Protein AF-A0A1F9YDB5-F1 (afdb_monomer)

Mean predicted aligned error: 18.88 Å

Solvent-accessible surface area (backbone atoms only — not comparable to full-atom values): 20257 Å² total; per-residue (Å²): 123,34,29,32,36,30,43,57,45,79,77,42,76,90,39,44,71,59,51,26,53,49,48,10,62,74,69,74,46,54,57,68,58,26,49,56,45,69,75,51,57,68,34,80,71,46,71,74,28,48,65,70,58,47,51,53,53,46,52,57,41,43,76,58,36,36,43,68,49,80,42,77,56,74,85,74,84,76,81,79,86,82,87,83,85,90,84,87,90,83,81,89,86,85,88,82,87,88,80,92,82,85,87,86,87,82,84,88,84,85,81,89,81,88,79,90,79,83,89,82,85,80,84,89,80,88,76,86,92,83,70,76,73,67,57,54,57,55,50,53,53,52,54,51,52,61,61,73,64,65,74,73,82,72,70,76,83,68,67,59,70,59,59,53,49,58,62,56,44,76,76,53,96,47,61,66,62,48,48,53,53,44,51,51,53,31,71,78,38,78,83,45,61,69,50,30,42,52,46,15,52,49,29,28,55,49,20,76,74,41,83,55,60,72,60,21,38,50,26,12,52,52,9,31,74,48,23,75,52,42,58,71,18,52,56,50,32,32,52,47,26,48,79,64,73,37,52,76,57,24,53,54,48,53,51,53,44,46,72,59,64,31,79,48,49,68,38,42,33,63,73,49,64,81,49,83,49,61,43,84,70,35,43,65,57,94,73,26,40,37,40,3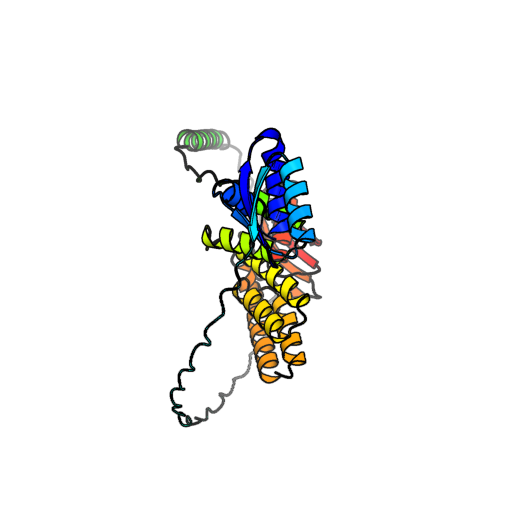4,33,51,48,90,55,84,49,69,67,58,49,53,49,52,52,50,53,5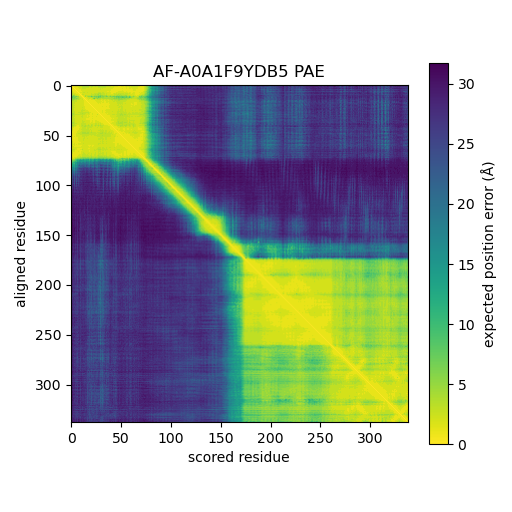0,53,51,56,47,40,70,49,42,84,61,83,28,40,37,42,40,34,42,37,85,89,48,76,49,81,46,77,86

Sequence (338 aa):
MKYSVYLRRLQEDKNHRIIVKRLASDLGIDFSQAEISVHRLPLLLLHGATEEESDRLVFDYERLGCDVEKRADKESVTEKPKAEPPLPTAASPAPVKTESATPPTLPPRPSRSSSRIPPARFPLHRRPLAGLVTLAAIGIALTLFLFANKKSLSVPRMDRSIVDKVLQADRETIPDRKIALLKKALSEQPQMKALKRRLSTVYSGKAASTSEQERRIRFYQLAISFNPHNRMAWDGLEVSLEEADRMPEADSVRQAKQETLGDDKRNLGKLFSELPGLEGMPSIANDTLRLSYRSESKDSLVQAYEALLLAEEIRDYRDFQTIEIKMTTPNGVIFRRF

Secondary structure (DSSP, 8-state):
-EEEEEEEEES-GGGHHHHHHHHHHHHT--HHHHHHHHTS-SEEEEEEE-HHHHHHHHHHHHHTTEEEEEEEE-----PPPPP-PPPPP----PPPPP---PPPPPPPPPPPPP---PPPPPP--------SSHHHHHHHHHHHHHHHT----------HHHHHHHHHGGGS--HHHHHHHHHHHHHH-TT-HHHHHHHHHHHHHHHHT--SHHHHHHHHHHHHHH-TT-HHHHHHHHHHHHTTT-HHHHHHHHHHHHHHH--SHHHHHHHHTTSTTEEEEEEEETTEEEEEEE-----HHHHHHHHHHHHHHHHHHS--SEEEEEEEETTEEEEEE-

Radius of gyration: 32.99 Å; Cα contacts (8 Å, |Δi|>4): 357; chains: 1; bounding box: 67×75×96 Å

Structure (mmCIF, N/CA/C/O backbone):
data_AF-A0A1F9YDB5-F1
#
_entry.id   AF-A0A1F9YDB5-F1
#
loop_
_atom_site.group_PDB
_atom_site.id
_atom_site.type_symbol
_atom_site.label_atom_id
_atom_site.label_alt_id
_atom_site.label_comp_id
_atom_site.label_asym_id
_atom_site.label_entity_id
_atom_site.label_seq_id
_atom_site.pdbx_PDB_ins_code
_atom_site.Cartn_x
_atom_site.Cartn_y
_atom_site.Cartn_z
_atom_site.occupancy
_atom_site.B_iso_or_equiv
_atom_site.auth_seq_id
_atom_site.auth_comp_id
_atom_site.auth_asym_id
_atom_site.auth_atom_id
_atom_site.pdbx_PDB_model_num
ATOM 1 N N . MET A 1 1 ? 12.210 23.032 -43.682 1.00 88.62 1 MET A N 1
ATOM 2 C CA . MET A 1 1 ? 12.720 23.859 -42.566 1.00 88.62 1 MET A CA 1
ATOM 3 C C . MET A 1 1 ? 12.000 23.449 -41.296 1.00 88.62 1 MET A C 1
ATOM 5 O O . MET A 1 1 ? 10.863 22.998 -41.389 1.00 88.62 1 MET A O 1
ATOM 9 N N . LYS A 1 2 ? 12.667 23.534 -40.146 1.00 96.56 2 LYS A N 1
ATOM 10 C CA . LYS A 1 2 ? 12.066 23.249 -38.842 1.00 96.56 2 LYS A CA 1
ATOM 11 C C . LYS A 1 2 ? 11.783 24.551 -38.102 1.00 96.56 2 LYS A C 1
ATOM 13 O O . LYS A 1 2 ? 12.478 25.542 -38.330 1.00 96.56 2 LYS A O 1
ATOM 18 N N . TYR A 1 3 ? 10.751 24.549 -37.268 1.00 97.62 3 TYR A N 1
ATOM 19 C CA . TYR A 1 3 ? 10.322 25.734 -36.536 1.00 97.62 3 TYR A CA 1
ATOM 20 C C . TYR A 1 3 ? 10.219 25.465 -35.038 1.00 97.62 3 TYR A C 1
ATOM 22 O O . TYR A 1 3 ? 9.801 24.388 -34.604 1.00 97.62 3 TYR A O 1
ATOM 30 N N . SER A 1 4 ? 10.533 26.503 -34.270 1.00 97.12 4 SER A N 1
ATOM 31 C CA . SER A 1 4 ? 10.282 26.601 -32.839 1.00 97.12 4 SER A CA 1
ATOM 32 C C . SER A 1 4 ? 9.189 27.629 -32.572 1.00 97.12 4 SER A C 1
ATOM 34 O O . SER A 1 4 ? 9.209 28.721 -33.144 1.00 97.12 4 SER A O 1
ATOM 36 N N . VAL A 1 5 ? 8.245 27.298 -31.694 1.00 97.69 5 VAL A N 1
ATOM 37 C CA . VAL A 1 5 ? 7.121 28.171 -31.330 1.00 97.69 5 VAL A CA 1
ATOM 38 C C . VAL A 1 5 ? 7.233 28.564 -29.861 1.00 97.69 5 VAL A C 1
ATOM 40 O O . VAL A 1 5 ? 7.310 27.700 -28.985 1.00 97.69 5 VAL A O 1
ATOM 43 N N . TYR A 1 6 ? 7.235 29.868 -29.590 1.00 97.62 6 TYR A N 1
ATOM 44 C CA . TYR A 1 6 ? 7.386 30.442 -28.256 1.00 97.62 6 TYR A CA 1
ATOM 45 C C . TYR A 1 6 ? 6.141 31.227 -27.850 1.00 97.62 6 TYR A C 1
ATOM 47 O O . TYR A 1 6 ? 5.737 32.158 -28.538 1.00 97.62 6 TYR A O 1
ATOM 55 N N . LEU A 1 7 ? 5.575 30.923 -26.688 1.00 97.06 7 LEU A N 1
ATOM 56 C CA . LEU A 1 7 ? 4.553 31.748 -26.053 1.00 97.06 7 LEU A CA 1
ATOM 57 C C . LEU A 1 7 ? 5.229 32.948 -25.381 1.00 97.06 7 LEU A C 1
ATOM 59 O O . LEU A 1 7 ? 6.002 32.757 -24.443 1.00 97.06 7 LEU A O 1
ATOM 63 N N . ARG A 1 8 ? 4.963 34.175 -25.839 1.00 97.50 8 ARG A N 1
ATOM 64 C CA . ARG A 1 8 ? 5.600 35.397 -25.314 1.00 97.50 8 ARG A CA 1
ATOM 65 C C . ARG A 1 8 ? 4.780 36.100 -24.249 1.00 97.50 8 ARG A C 1
ATOM 67 O O . ARG A 1 8 ? 5.343 36.572 -23.263 1.00 97.50 8 ARG A O 1
ATOM 74 N N . ARG A 1 9 ? 3.470 36.216 -24.457 1.00 96.06 9 ARG A N 1
ATOM 75 C CA . ARG A 1 9 ? 2.588 36.972 -23.562 1.00 96.06 9 ARG A CA 1
ATOM 76 C C . ARG A 1 9 ? 1.159 36.437 -23.604 1.00 96.06 9 ARG A C 1
ATOM 78 O O . ARG A 1 9 ? 0.705 35.932 -24.621 1.00 96.06 9 ARG A O 1
ATOM 85 N N . LEU A 1 10 ? 0.439 36.594 -22.497 1.00 95.00 10 LEU A N 1
ATOM 86 C CA . LEU A 1 10 ? -1.014 36.440 -22.429 1.00 95.00 10 LEU A CA 1
ATOM 87 C C . LEU A 1 10 ? -1.665 37.821 -22.580 1.00 95.00 10 LEU A C 1
ATOM 89 O O . LEU A 1 10 ? -1.307 38.738 -21.838 1.00 95.00 10 LEU A O 1
ATOM 93 N N . GLN A 1 11 ? -2.584 37.993 -23.532 1.00 90.81 11 GLN A N 1
ATOM 94 C CA . GLN A 1 11 ? -3.303 39.261 -23.702 1.00 90.81 11 GLN A CA 1
ATOM 95 C C . GLN A 1 11 ? -4.551 39.341 -22.815 1.00 90.81 11 GLN A C 1
ATOM 97 O O . GLN A 1 11 ? -4.862 40.417 -22.309 1.00 90.81 11 GLN A O 1
ATOM 102 N N . GLU A 1 12 ? -5.237 38.215 -22.582 1.00 86.44 12 GLU A N 1
ATOM 103 C CA . GLU A 1 12 ? -6.483 38.174 -21.811 1.00 86.44 12 GLU A CA 1
ATOM 104 C C . GLU A 1 12 ? -6.410 37.254 -20.584 1.00 86.44 12 GLU A C 1
ATOM 106 O O . GLU A 1 12 ? -6.329 36.030 -20.701 1.00 86.44 12 GLU A O 1
ATOM 111 N N . ASP A 1 13 ? -6.585 37.827 -19.389 1.00 84.81 13 ASP A N 1
ATOM 112 C CA . ASP A 1 13 ? -6.677 37.053 -18.140 1.00 84.81 13 ASP A CA 1
ATOM 113 C C . ASP A 1 13 ? -7.926 36.160 -18.081 1.00 84.81 13 ASP A C 1
ATOM 115 O O . ASP A 1 13 ? -7.940 35.134 -17.399 1.00 84.81 13 ASP A O 1
ATOM 119 N N . LYS A 1 14 ? -8.982 36.504 -18.833 1.00 90.25 14 LYS A N 1
ATOM 120 C CA . LYS A 1 14 ? -10.247 35.749 -18.850 1.00 90.25 14 LYS A CA 1
ATOM 121 C C . LYS A 1 14 ? -10.060 34.302 -19.316 1.00 90.25 14 LYS A C 1
ATOM 123 O O . LYS A 1 14 ? -10.765 33.415 -18.836 1.00 90.25 14 LYS A O 1
ATOM 128 N N . ASN A 1 15 ? -9.073 34.055 -20.178 1.00 92.75 15 ASN A N 1
ATOM 129 C CA . ASN A 1 15 ? -8.785 32.729 -20.723 1.00 92.75 15 ASN A CA 1
ATOM 130 C C . ASN A 1 15 ? -7.650 32.010 -19.982 1.00 92.75 15 ASN A C 1
ATOM 132 O O . ASN A 1 15 ? -7.327 30.874 -20.332 1.00 92.75 15 ASN A O 1
ATOM 136 N N . HIS A 1 16 ? -7.085 32.605 -18.923 1.00 93.75 16 HIS A N 1
ATOM 137 C CA . HIS A 1 16 ? -5.910 32.086 -18.217 1.00 93.75 16 HIS A CA 1
ATOM 138 C C . HIS A 1 16 ? -6.051 30.604 -17.839 1.00 93.75 16 HIS A C 1
ATOM 140 O O . HIS A 1 1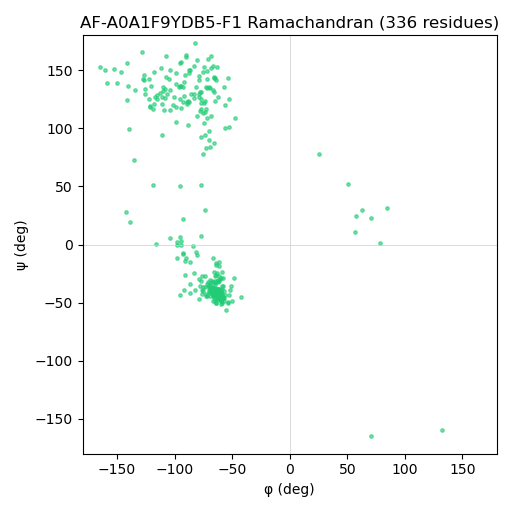6 ? -5.199 29.782 -18.164 1.00 93.75 16 HIS A O 1
ATOM 146 N N . ARG A 1 17 ? -7.182 30.215 -17.236 1.00 94.94 17 ARG A N 1
ATOM 147 C CA . ARG A 1 17 ? -7.412 28.823 -16.813 1.00 94.94 17 ARG A CA 1
ATOM 148 C C . ARG A 1 17 ? -7.491 27.841 -17.988 1.00 94.94 17 ARG A C 1
ATOM 150 O O . ARG A 1 17 ? -7.100 26.687 -17.833 1.00 94.94 17 ARG A O 1
ATOM 157 N N . ILE A 1 18 ? -8.017 28.272 -19.135 1.00 95.75 18 ILE A N 1
ATOM 158 C CA . ILE A 1 18 ? -8.107 27.449 -20.351 1.00 95.75 18 ILE A CA 1
ATOM 159 C C . ILE A 1 18 ? -6.707 27.270 -20.940 1.00 95.75 18 ILE A C 1
ATOM 161 O O . ILE A 1 18 ? -6.319 26.146 -21.255 1.00 95.75 18 ILE A O 1
ATOM 165 N N . ILE A 1 19 ? -5.930 28.353 -20.990 1.00 95.88 19 ILE A N 1
ATOM 166 C CA . ILE A 1 19 ? -4.556 28.356 -21.495 1.00 95.88 19 ILE A CA 1
ATOM 167 C C . ILE A 1 19 ? -3.668 27.454 -20.632 1.00 95.88 19 ILE A C 1
ATOM 169 O O . ILE A 1 19 ? -2.991 26.589 -21.175 1.00 95.88 19 ILE A O 1
ATOM 173 N N . VAL A 1 20 ? -3.743 27.552 -19.298 1.00 96.25 20 VAL A N 1
ATOM 174 C CA . VAL A 1 20 ? -2.985 26.677 -18.382 1.00 96.25 20 VAL A CA 1
ATOM 175 C C . VAL A 1 20 ? -3.359 25.202 -18.573 1.00 96.25 20 VAL A C 1
ATOM 177 O O . VAL A 1 20 ? -2.476 24.348 -18.611 1.00 96.25 20 VAL A O 1
ATOM 180 N N . LYS A 1 21 ? -4.652 24.876 -18.746 1.00 96.31 21 LYS A N 1
ATOM 181 C CA . LYS A 1 21 ? -5.075 23.489 -19.029 1.00 96.31 21 LYS A CA 1
ATOM 182 C C . LYS A 1 21 ? -4.503 22.972 -20.344 1.00 96.31 21 LYS A C 1
ATOM 184 O O . LYS A 1 21 ? -4.069 21.825 -20.399 1.00 96.31 21 LYS A O 1
ATOM 189 N N . ARG A 1 22 ? -4.529 23.793 -21.396 1.00 95.69 22 ARG A N 1
ATOM 190 C CA . ARG A 1 22 ? -4.009 23.404 -22.708 1.00 95.69 22 ARG A CA 1
ATOM 191 C C . ARG A 1 22 ? -2.496 23.211 -22.662 1.00 95.69 22 ARG A C 1
ATOM 193 O O . ARG A 1 22 ? -2.010 22.180 -23.097 1.00 95.69 22 ARG A O 1
ATOM 200 N N . LEU A 1 23 ? -1.788 24.131 -22.016 1.00 95.88 23 LEU A N 1
ATOM 201 C CA . LEU A 1 23 ? -0.342 24.082 -21.818 1.00 95.88 23 LEU A CA 1
ATOM 202 C C . LEU A 1 23 ? 0.104 22.843 -21.027 1.00 95.88 23 LEU A C 1
ATOM 204 O O . LEU A 1 23 ? 1.097 22.216 -21.379 1.00 95.88 23 LEU A O 1
ATOM 208 N N . ALA A 1 24 ? -0.659 22.454 -20.000 1.00 94.88 24 ALA A N 1
ATOM 209 C CA . ALA A 1 24 ? -0.443 21.206 -19.268 1.00 94.88 24 ALA A CA 1
ATOM 210 C C . ALA A 1 24 ? -0.556 19.974 -20.184 1.00 94.88 24 ALA A C 1
ATOM 212 O O . ALA A 1 24 ? 0.278 19.075 -20.121 1.00 94.88 24 ALA A O 1
ATOM 213 N N . SER A 1 25 ? -1.563 19.959 -21.064 1.00 94.50 25 SER A N 1
ATOM 214 C CA . SER A 1 25 ? -1.768 18.881 -22.036 1.00 94.50 25 SER A CA 1
ATOM 215 C C . SER A 1 25 ? -0.652 18.822 -23.080 1.00 94.50 25 SER A C 1
ATOM 217 O O . SER A 1 25 ? -0.111 17.747 -23.318 1.00 94.50 25 SER A O 1
ATOM 219 N N . ASP A 1 26 ? -0.300 19.960 -23.681 1.00 91.38 26 ASP A N 1
ATOM 220 C CA . ASP A 1 26 ? 0.635 20.022 -24.812 1.00 91.38 26 ASP A CA 1
ATOM 221 C C . ASP A 1 26 ? 2.083 19.727 -24.374 1.00 91.38 26 ASP A C 1
ATOM 223 O O . ASP A 1 26 ? 2.836 19.096 -25.112 1.00 91.38 26 ASP A O 1
ATOM 227 N N . LEU A 1 27 ? 2.460 20.101 -23.144 1.00 91.56 27 LEU A N 1
ATOM 228 C CA . LEU A 1 27 ? 3.787 19.823 -22.576 1.00 91.56 27 LEU A CA 1
ATOM 229 C C . LEU A 1 27 ? 3.854 18.518 -21.765 1.00 91.56 27 LEU A C 1
ATOM 231 O O . LEU A 1 27 ? 4.933 18.132 -21.315 1.00 91.56 27 LEU A O 1
ATOM 235 N N . GLY A 1 28 ? 2.718 17.854 -21.527 1.00 90.94 28 GLY A N 1
ATOM 236 C CA . GLY A 1 28 ? 2.649 16.665 -20.673 1.00 90.94 28 GLY A CA 1
ATOM 237 C C . GLY A 1 28 ? 3.030 16.927 -19.209 1.00 90.94 28 GLY A C 1
ATOM 238 O O . GLY A 1 28 ? 3.547 16.033 -18.538 1.00 90.94 28 GLY A O 1
ATOM 239 N N . ILE A 1 29 ? 2.800 18.146 -18.711 1.00 93.06 29 ILE A N 1
ATOM 240 C CA . ILE A 1 29 ? 3.100 18.561 -17.330 1.00 93.06 29 ILE A CA 1
ATOM 241 C C . ILE A 1 29 ? 1.817 18.716 -16.511 1.00 93.06 29 ILE A C 1
ATOM 243 O O . ILE A 1 29 ? 0.717 18.825 -17.049 1.00 93.06 29 ILE A O 1
ATOM 247 N N . ASP A 1 30 ? 1.934 18.732 -15.182 1.00 92.12 30 ASP A N 1
ATOM 248 C CA . ASP A 1 30 ? 0.763 18.946 -14.332 1.00 92.12 30 ASP A CA 1
ATOM 249 C C . ASP A 1 30 ? 0.246 20.400 -14.395 1.00 92.12 30 ASP A C 1
ATOM 251 O O . ASP A 1 30 ? 0.960 21.333 -14.765 1.00 92.12 30 ASP A O 1
ATOM 255 N N . PHE A 1 31 ? -1.022 20.597 -14.014 1.00 93.31 31 PHE A N 1
ATOM 256 C CA . PHE A 1 31 ? -1.681 21.907 -14.070 1.00 93.31 31 PHE A CA 1
ATOM 257 C C . PHE A 1 31 ? -0.949 22.987 -13.252 1.00 93.31 31 PHE A C 1
ATOM 259 O O . PHE A 1 31 ? -0.894 24.136 -13.676 1.00 93.31 31 PHE A O 1
ATOM 266 N N . SER A 1 32 ? -0.365 22.635 -12.102 1.00 90.31 32 SER A N 1
ATOM 267 C CA . SER A 1 32 ? 0.346 23.591 -11.243 1.00 90.31 32 SER A CA 1
ATOM 268 C C . SER A 1 32 ? 1.700 23.990 -11.831 1.00 90.31 32 SER A C 1
ATOM 270 O O . SER A 1 32 ? 2.097 25.148 -11.740 1.00 90.31 32 SER A O 1
ATOM 272 N N . GLN A 1 33 ? 2.409 23.060 -12.468 1.00 87.50 33 GLN A N 1
ATOM 273 C CA . GLN A 1 33 ? 3.631 23.356 -13.209 1.00 87.50 33 GLN A CA 1
ATOM 274 C C . GLN A 1 33 ? 3.340 24.205 -14.445 1.00 87.50 33 GLN A C 1
ATOM 276 O O . GLN A 1 33 ? 4.086 25.146 -14.720 1.00 87.50 33 GLN A O 1
ATOM 281 N N . ALA A 1 34 ? 2.245 23.928 -15.156 1.00 94.56 34 ALA A N 1
ATOM 282 C CA . ALA A 1 34 ? 1.785 24.768 -16.256 1.00 94.56 34 ALA A CA 1
ATOM 283 C C . ALA A 1 34 ? 1.469 26.197 -15.784 1.00 94.56 34 ALA A C 1
ATOM 285 O O . ALA A 1 34 ? 1.899 27.156 -16.419 1.00 94.56 34 ALA A O 1
ATOM 286 N N . GLU A 1 35 ? 0.813 26.352 -14.631 1.00 94.88 35 GLU A N 1
ATOM 287 C CA . GLU A 1 35 ? 0.515 27.654 -14.020 1.00 94.88 35 GLU A CA 1
ATOM 288 C C . GLU A 1 35 ? 1.801 28.435 -13.696 1.00 94.88 35 GLU A C 1
ATOM 290 O O . GLU A 1 35 ? 1.947 29.592 -14.086 1.00 94.88 35 GLU A O 1
ATOM 295 N N . ILE A 1 36 ? 2.802 27.779 -13.097 1.00 93.19 36 ILE A N 1
ATOM 296 C CA . ILE A 1 36 ? 4.121 28.386 -12.840 1.00 93.19 36 ILE A CA 1
ATOM 297 C C . ILE A 1 36 ? 4.831 28.766 -14.151 1.00 93.19 36 ILE A C 1
ATOM 299 O O . ILE A 1 36 ? 5.493 29.803 -14.217 1.00 93.19 36 ILE A O 1
ATOM 303 N N . SER A 1 37 ? 4.707 27.938 -15.189 1.00 92.75 37 SER A N 1
ATOM 304 C CA . SER A 1 37 ? 5.373 28.140 -16.484 1.00 92.75 37 SER A CA 1
ATOM 305 C C . SER A 1 37 ? 4.791 29.330 -17.245 1.00 92.75 37 SER A C 1
ATOM 307 O O . SER A 1 37 ? 5.530 30.086 -17.870 1.00 92.75 37 SER A O 1
ATOM 309 N N . VAL A 1 38 ? 3.483 29.559 -17.116 1.00 94.06 38 VAL A N 1
ATOM 310 C CA . VAL A 1 38 ? 2.792 30.730 -17.670 1.00 94.06 38 VAL A CA 1
ATOM 311 C C . VAL A 1 38 ? 3.274 32.045 -17.041 1.00 94.06 38 VAL A C 1
ATOM 313 O O . VAL A 1 38 ? 3.247 33.081 -17.698 1.00 94.06 38 VAL A O 1
ATOM 316 N N . HIS A 1 39 ? 3.790 32.023 -15.809 1.00 91.25 39 HIS A N 1
ATOM 317 C CA . HIS A 1 39 ? 4.430 33.191 -15.193 1.00 91.25 39 HIS A CA 1
ATOM 318 C C . HIS A 1 39 ? 5.895 33.397 -15.620 1.00 91.25 39 HIS A C 1
ATOM 320 O O . HIS A 1 39 ? 6.500 34.405 -15.255 1.00 91.25 39 HIS A O 1
ATOM 326 N N . ARG A 1 40 ? 6.482 32.464 -16.382 1.00 91.56 40 ARG A N 1
ATOM 327 C CA . ARG A 1 40 ? 7.894 32.466 -16.805 1.00 91.56 40 ARG A CA 1
ATOM 328 C C . ARG A 1 40 ? 8.031 32.526 -18.329 1.00 91.56 40 ARG A C 1
ATOM 330 O O . ARG A 1 40 ? 8.728 31.713 -18.928 1.00 91.56 40 ARG A O 1
ATOM 337 N N . LEU A 1 41 ? 7.350 33.483 -18.954 1.00 93.75 41 LEU A N 1
ATOM 338 C CA . LEU A 1 41 ? 7.442 33.714 -20.399 1.00 93.75 41 LEU A CA 1
ATOM 339 C C . LEU A 1 41 ? 8.772 34.414 -20.766 1.00 93.75 41 LEU A C 1
ATOM 341 O O . LEU A 1 41 ? 9.266 35.217 -19.970 1.00 93.75 41 LEU A O 1
ATOM 345 N N . PRO A 1 42 ? 9.350 34.157 -21.959 1.00 96.06 42 PRO A N 1
ATOM 346 C CA . PRO A 1 42 ? 8.811 33.325 -23.034 1.00 96.06 42 PRO A CA 1
ATOM 347 C C . PRO A 1 42 ? 8.988 31.819 -22.792 1.00 96.06 42 PRO A C 1
ATOM 349 O O . PRO A 1 42 ? 10.036 31.374 -22.327 1.00 96.06 42 PRO A O 1
ATOM 352 N N . LEU A 1 43 ? 7.978 31.030 -23.161 1.00 95.88 43 LEU A N 1
ATOM 353 C CA . LEU A 1 43 ? 7.974 29.575 -22.999 1.00 95.88 43 LEU A CA 1
ATOM 354 C C . LEU A 1 43 ? 8.013 28.873 -24.359 1.00 95.88 43 LEU A C 1
ATOM 356 O O . LEU A 1 43 ? 7.205 29.176 -25.231 1.00 95.88 43 LEU A O 1
ATOM 360 N N . LEU A 1 44 ? 8.923 27.915 -24.531 1.00 96.00 44 LEU A N 1
ATOM 361 C CA . LEU A 1 44 ? 8.986 27.065 -25.722 1.00 96.00 44 LEU A CA 1
ATOM 362 C C . LEU A 1 44 ? 7.843 26.041 -25.683 1.00 96.00 44 LEU A C 1
ATOM 364 O O . LEU A 1 44 ? 7.826 25.178 -24.810 1.00 96.00 44 LEU A O 1
ATOM 368 N N . LEU A 1 45 ? 6.902 26.148 -26.620 1.00 95.81 45 LEU A N 1
ATOM 369 C CA . LEU A 1 45 ? 5.767 25.228 -26.731 1.00 95.81 45 LEU A CA 1
ATOM 370 C C . LEU A 1 45 ? 6.118 24.000 -27.571 1.00 95.81 45 LEU A C 1
ATOM 372 O O . LEU A 1 45 ? 5.741 22.884 -27.234 1.00 95.81 45 LEU A O 1
ATOM 376 N N . LEU A 1 46 ? 6.840 24.215 -28.672 1.00 95.31 46 LEU A N 1
ATOM 377 C CA . LEU A 1 46 ? 7.172 23.172 -29.634 1.00 95.31 46 LEU A CA 1
ATOM 378 C C . LEU A 1 46 ? 8.513 23.489 -30.300 1.00 95.31 46 LEU A C 1
ATOM 380 O O . LEU A 1 46 ? 8.777 24.645 -30.631 1.00 95.31 46 LEU A O 1
ATOM 384 N N . HIS A 1 47 ? 9.348 22.469 -30.497 1.00 95.94 47 HIS A N 1
ATOM 385 C CA . HIS A 1 47 ? 10.662 22.569 -31.136 1.00 95.94 47 HIS A CA 1
ATOM 386 C C . HIS A 1 47 ? 10.773 21.552 -32.269 1.00 95.94 47 HIS A C 1
ATOM 388 O O . HIS A 1 47 ? 10.286 20.429 -32.134 1.00 95.94 47 HIS A O 1
ATOM 394 N N . GLY A 1 48 ? 11.423 21.917 -33.376 1.00 94.00 48 GLY A N 1
ATOM 395 C CA . GLY A 1 48 ? 11.619 20.987 -34.486 1.00 94.00 48 GLY A CA 1
ATOM 396 C C . GLY A 1 48 ? 10.338 20.653 -35.264 1.00 94.00 48 GLY A C 1
ATOM 397 O O . GLY A 1 48 ? 10.272 19.604 -35.917 1.00 94.00 48 GLY A O 1
ATOM 398 N N . ALA A 1 49 ? 9.322 21.517 -35.204 1.00 94.94 49 ALA A N 1
ATOM 399 C CA . ALA A 1 49 ? 8.027 21.307 -35.846 1.00 94.94 49 ALA A CA 1
ATOM 400 C C . ALA A 1 49 ? 8.100 21.499 -37.363 1.00 94.94 49 ALA A C 1
ATOM 402 O O . ALA A 1 49 ? 8.942 22.251 -37.871 1.00 94.94 49 ALA A O 1
ATOM 403 N N . THR A 1 50 ? 7.211 20.831 -38.097 1.00 97.12 50 THR A N 1
ATOM 404 C CA . THR A 1 50 ? 6.943 21.191 -39.497 1.00 97.12 50 THR A CA 1
ATOM 405 C C . THR A 1 50 ? 6.236 22.548 -39.580 1.00 97.12 50 THR A C 1
ATOM 407 O O . THR A 1 50 ? 5.697 23.049 -38.592 1.00 97.12 50 THR A O 1
ATOM 410 N N . GLU A 1 51 ? 6.252 23.165 -40.762 1.00 96.94 51 GLU A N 1
ATOM 411 C CA . GLU A 1 51 ? 5.598 24.458 -40.982 1.00 96.94 51 GLU A CA 1
ATOM 412 C C . GLU A 1 51 ? 4.102 24.393 -40.643 1.00 96.94 51 GLU A C 1
ATOM 414 O O . GLU A 1 51 ? 3.638 25.171 -39.812 1.00 96.94 51 GLU A O 1
ATOM 419 N N . GLU A 1 52 ? 3.398 23.381 -41.160 1.00 97.12 52 GLU A N 1
ATOM 420 C CA . GLU A 1 52 ? 1.969 23.166 -40.907 1.00 97.12 52 GLU A CA 1
ATOM 421 C C . GLU A 1 52 ? 1.642 22.965 -39.421 1.00 97.12 52 GLU A C 1
ATOM 423 O O . GLU A 1 52 ? 0.673 23.533 -38.916 1.00 97.12 52 GLU A O 1
ATOM 428 N N . GLU A 1 53 ? 2.439 22.172 -38.698 1.00 96.19 53 GLU A N 1
ATOM 429 C CA . GLU A 1 53 ? 2.251 21.960 -37.256 1.00 96.19 53 GLU A CA 1
ATOM 430 C C . GLU A 1 53 ? 2.457 23.257 -36.474 1.00 96.19 53 GLU A C 1
ATOM 432 O O . GLU A 1 53 ? 1.670 23.575 -35.582 1.00 96.19 53 GLU A O 1
ATOM 437 N N . SER A 1 54 ? 3.493 24.023 -36.829 1.00 97.19 54 SER A N 1
ATOM 438 C CA . SER A 1 54 ? 3.774 25.301 -36.179 1.00 97.19 54 SER A CA 1
ATOM 439 C C . SER A 1 54 ? 2.673 26.334 -36.432 1.00 97.19 54 SER A C 1
ATOM 441 O O . SER A 1 54 ? 2.292 27.029 -35.496 1.00 97.19 54 SER A O 1
ATOM 443 N N . ASP A 1 55 ? 2.106 26.393 -37.642 1.00 97.69 55 ASP A N 1
ATOM 444 C CA . ASP A 1 55 ? 1.031 27.336 -37.977 1.00 97.69 55 ASP A CA 1
ATOM 445 C C . ASP A 1 55 ? -0.284 26.980 -37.284 1.00 97.69 55 ASP A C 1
ATOM 447 O O . ASP A 1 55 ? -0.969 27.864 -36.771 1.00 97.69 55 ASP A O 1
ATOM 451 N N . ARG A 1 56 ? -0.615 25.684 -37.192 1.00 97.38 56 ARG A N 1
ATOM 452 C CA . ARG A 1 56 ? -1.778 25.225 -36.417 1.00 97.38 56 ARG A CA 1
ATOM 453 C C . ARG A 1 56 ? -1.647 25.594 -34.941 1.00 97.38 56 ARG A C 1
ATOM 455 O O . ARG A 1 56 ? -2.602 26.097 -34.357 1.00 97.38 56 ARG A O 1
ATOM 462 N N . LEU A 1 57 ? -0.469 25.378 -34.352 1.00 96.12 57 LEU A N 1
ATOM 463 C CA . LEU A 1 57 ? -0.228 25.691 -32.944 1.00 96.12 57 LEU A CA 1
ATOM 464 C C . LEU A 1 57 ? -0.305 27.202 -32.679 1.00 96.12 57 LEU A C 1
ATOM 466 O O . LEU A 1 57 ? -0.921 27.620 -31.701 1.00 96.12 57 LEU A O 1
ATOM 470 N N . VAL A 1 58 ? 0.290 28.020 -33.554 1.00 97.88 58 VAL A N 1
ATOM 471 C CA . VAL A 1 58 ? 0.209 29.487 -33.467 1.00 97.88 58 VAL A CA 1
ATOM 472 C C . VAL A 1 58 ? -1.249 29.939 -33.533 1.00 97.88 58 VAL A C 1
ATOM 474 O O . VAL A 1 58 ? -1.702 30.636 -32.627 1.00 97.88 58 VAL A O 1
ATOM 477 N N . PHE A 1 59 ? -2.009 29.461 -34.522 1.00 97.56 59 PHE A N 1
ATOM 478 C CA . PHE A 1 59 ? -3.421 29.807 -34.693 1.00 97.56 59 PHE A CA 1
ATOM 479 C C . PHE A 1 59 ? -4.280 29.456 -33.466 1.00 97.56 59 PHE A C 1
ATOM 481 O O . PHE A 1 59 ? -5.091 30.270 -33.014 1.00 97.56 59 PHE A O 1
ATOM 488 N N . ASP A 1 60 ? -4.096 28.262 -32.894 1.00 96.06 60 ASP A N 1
ATOM 489 C CA . ASP A 1 60 ? -4.855 27.812 -31.723 1.00 96.06 60 ASP A CA 1
ATOM 490 C C . ASP A 1 60 ? -4.604 28.704 -30.498 1.00 96.06 60 ASP A C 1
ATOM 492 O O . ASP A 1 60 ? -5.545 29.078 -29.791 1.00 96.06 60 ASP A O 1
ATOM 496 N N . TYR A 1 61 ? -3.346 29.073 -30.247 1.00 96.25 61 TYR A N 1
ATOM 497 C CA . TYR A 1 61 ? -2.983 29.911 -29.104 1.00 96.25 61 TYR A CA 1
ATOM 498 C C . TYR A 1 61 ? -3.355 31.387 -29.315 1.00 96.25 61 TYR A C 1
ATOM 500 O O . TYR A 1 61 ? -3.826 32.030 -28.373 1.00 96.25 61 TYR A O 1
ATOM 508 N N . GLU A 1 62 ? -3.239 31.918 -30.534 1.00 96.75 62 GLU A N 1
ATOM 509 C CA . GLU A 1 62 ? -3.722 33.264 -30.873 1.00 96.75 62 GLU A CA 1
ATOM 510 C C . GLU A 1 62 ? -5.234 33.385 -30.653 1.00 96.75 62 GLU A C 1
ATOM 512 O O . GLU A 1 62 ? -5.702 34.353 -30.050 1.00 96.75 62 GLU A O 1
ATOM 517 N N . ARG A 1 63 ? -6.010 32.357 -31.025 1.00 96.31 63 ARG A N 1
ATOM 518 C CA . ARG A 1 63 ? -7.461 32.307 -30.779 1.00 96.31 63 ARG A CA 1
ATOM 519 C C . ARG A 1 63 ? -7.824 32.300 -29.289 1.00 96.31 63 ARG A C 1
ATOM 521 O O . ARG A 1 63 ? -8.923 32.718 -28.926 1.00 96.31 63 ARG A O 1
ATOM 528 N N . LEU A 1 64 ? -6.919 31.842 -28.424 1.00 95.25 64 LEU A N 1
ATOM 529 C CA . LEU A 1 64 ? -7.070 31.906 -26.967 1.00 95.25 64 LEU A CA 1
ATOM 530 C C . LEU A 1 64 ? -6.641 33.261 -26.373 1.00 95.25 64 LEU A C 1
ATOM 532 O O . LEU A 1 64 ? -6.765 33.451 -25.161 1.00 95.25 64 LEU A O 1
ATOM 536 N N . GLY A 1 65 ? -6.167 34.202 -27.195 1.00 95.56 65 GLY A N 1
ATOM 537 C CA . GLY A 1 65 ? -5.683 35.512 -26.759 1.00 95.56 65 GLY A CA 1
ATOM 538 C C . GLY A 1 65 ? -4.224 35.496 -26.297 1.00 95.56 65 GLY A C 1
ATOM 539 O O . GLY A 1 65 ? -3.858 36.229 -25.376 1.00 95.56 65 GLY A O 1
ATOM 540 N N . CYS A 1 66 ? -3.387 34.633 -26.877 1.00 96.75 66 CYS A N 1
ATOM 541 C CA . CYS A 1 66 ? -1.947 34.599 -26.616 1.00 96.75 66 CYS A CA 1
ATOM 542 C C . CYS A 1 66 ? -1.151 35.325 -27.709 1.00 96.75 66 CYS A C 1
ATOM 544 O O . CYS A 1 66 ? -1.515 35.283 -28.876 1.00 96.75 66 CYS A O 1
ATOM 546 N N . ASP A 1 67 ? -0.027 35.931 -27.328 1.00 97.50 67 ASP A N 1
ATOM 547 C CA . ASP A 1 67 ? 1.008 36.418 -28.243 1.00 97.50 67 ASP A CA 1
ATOM 548 C C . ASP A 1 67 ? 2.080 35.333 -28.400 1.00 97.50 67 ASP A C 1
ATOM 550 O O . ASP A 1 67 ? 2.721 34.930 -27.416 1.00 97.50 67 ASP A O 1
ATOM 554 N N . VAL A 1 68 ? 2.240 34.831 -29.623 1.00 97.81 68 VAL A N 1
ATOM 555 C CA . VAL A 1 68 ? 3.063 33.664 -29.946 1.00 97.81 68 VAL A CA 1
ATOM 556 C C . VAL A 1 68 ? 4.065 34.032 -31.038 1.00 97.81 68 VAL A C 1
ATOM 558 O O . VAL A 1 68 ? 3.724 34.643 -32.041 1.00 97.81 68 VAL A O 1
ATOM 561 N N . GLU A 1 69 ? 5.324 33.643 -30.859 1.00 97.88 69 GLU A N 1
ATOM 562 C CA . GLU A 1 69 ? 6.395 33.869 -31.824 1.00 97.88 69 GLU A CA 1
ATOM 563 C C . GLU A 1 69 ? 6.844 32.545 -32.450 1.00 97.88 69 GLU A C 1
ATOM 565 O O . GLU A 1 69 ? 7.351 31.656 -31.763 1.00 97.88 69 GLU A O 1
ATOM 570 N N . LYS A 1 70 ? 6.737 32.445 -33.776 1.00 97.88 70 LYS A N 1
ATOM 571 C CA . LYS A 1 70 ? 7.315 31.362 -34.581 1.00 97.88 70 LYS A CA 1
ATOM 572 C C . LYS A 1 70 ? 8.713 31.763 -35.069 1.00 97.88 70 LYS A C 1
ATOM 574 O O . LYS A 1 70 ? 8.882 32.816 -35.679 1.00 97.88 70 LYS A O 1
ATOM 579 N N . ARG A 1 71 ? 9.723 30.920 -34.829 1.00 97.69 71 ARG A N 1
ATOM 580 C CA . ARG A 1 71 ? 11.109 31.091 -35.308 1.00 97.69 71 ARG A CA 1
ATOM 581 C C . ARG A 1 71 ? 11.531 29.915 -36.176 1.00 97.69 71 ARG A C 1
ATOM 583 O O . ARG A 1 71 ? 11.279 28.772 -35.816 1.00 97.69 71 ARG A O 1
ATOM 590 N N . ALA A 1 72 ? 12.197 30.191 -37.294 1.00 96.81 72 ALA A N 1
ATOM 591 C CA . ALA A 1 72 ? 12.838 29.153 -38.096 1.00 96.81 72 ALA A CA 1
ATOM 592 C C . ALA A 1 72 ? 14.149 28.717 -37.427 1.00 96.81 72 ALA A C 1
ATOM 594 O O . ALA A 1 72 ? 15.022 29.551 -37.161 1.00 96.81 72 ALA A O 1
ATOM 595 N N . ASP A 1 73 ? 14.289 27.419 -37.172 1.00 93.31 73 ASP A N 1
ATOM 596 C CA . ASP A 1 73 ? 15.512 26.842 -36.630 1.00 93.31 73 ASP A CA 1
ATOM 597 C C . ASP A 1 73 ? 16.567 26.839 -37.741 1.00 93.31 73 ASP A C 1
ATOM 599 O O . ASP A 1 73 ? 16.406 26.193 -38.780 1.00 93.31 73 ASP A O 1
ATOM 603 N N . LYS A 1 74 ? 17.656 27.589 -37.551 1.00 85.94 74 LYS A N 1
ATOM 604 C CA . LYS A 1 74 ? 18.830 27.470 -38.419 1.00 85.94 74 LYS A CA 1
ATOM 605 C C . LYS A 1 74 ? 19.539 26.181 -38.018 1.00 85.94 74 LYS A C 1
ATOM 607 O O . LYS A 1 74 ? 20.028 26.109 -36.895 1.00 85.94 74 LYS A O 1
ATOM 612 N N . GLU A 1 75 ? 19.569 25.184 -38.903 1.00 72.50 75 GLU A N 1
ATOM 613 C CA . GLU A 1 75 ? 20.325 23.940 -38.705 1.00 72.50 75 GLU A CA 1
ATOM 614 C C . GLU A 1 75 ? 21.781 24.279 -38.362 1.00 72.50 75 GLU A C 1
ATOM 616 O O . GLU A 1 75 ? 22.583 24.642 -39.225 1.00 72.50 75 GLU A O 1
ATOM 621 N N . SER A 1 76 ? 22.129 24.212 -37.078 1.00 58.47 76 SER A N 1
ATOM 622 C CA . SER A 1 76 ? 23.512 24.281 -36.640 1.00 58.47 76 SER A CA 1
ATOM 623 C C . SER A 1 76 ? 24.162 22.941 -36.972 1.00 58.47 76 SER A C 1
ATOM 625 O O . SER A 1 76 ? 23.911 21.920 -36.331 1.00 58.47 76 SER A O 1
ATOM 627 N N . VAL A 1 77 ? 24.984 22.951 -38.023 1.00 53.34 77 VAL A N 1
ATOM 628 C CA . VAL A 1 77 ? 25.849 21.841 -38.437 1.00 53.34 77 VAL A CA 1
ATOM 629 C C . VAL A 1 77 ? 26.600 21.324 -37.208 1.00 53.34 77 VAL A C 1
ATOM 631 O O . VAL A 1 77 ? 27.441 22.014 -36.638 1.00 53.34 77 VAL A O 1
ATOM 634 N N . THR A 1 78 ? 26.225 20.136 -36.741 1.00 50.28 78 THR A N 1
ATOM 635 C CA . THR A 1 78 ? 26.692 19.574 -35.473 1.00 50.28 78 THR A CA 1
ATOM 636 C C . THR A 1 78 ? 28.080 18.957 -35.664 1.00 50.28 78 THR A C 1
ATOM 638 O O . THR A 1 78 ? 28.220 17.933 -36.334 1.00 50.28 78 THR A O 1
ATOM 641 N N . GLU A 1 79 ? 29.116 19.566 -35.080 1.00 44.84 79 GLU A N 1
ATOM 642 C CA . GLU A 1 79 ? 30.435 18.944 -34.934 1.00 44.84 79 GLU A CA 1
ATOM 643 C C . GLU A 1 79 ? 30.356 17.731 -33.992 1.00 44.84 79 GLU A C 1
ATOM 645 O O . GLU A 1 79 ? 29.777 17.771 -32.906 1.00 44.84 79 GLU A O 1
ATOM 650 N N . LYS A 1 80 ? 30.934 16.622 -34.451 1.00 44.56 80 LYS A N 1
ATOM 651 C CA . LYS A 1 80 ? 30.879 15.286 -33.850 1.00 44.56 80 LYS A CA 1
ATOM 652 C C . LYS A 1 80 ? 31.836 15.202 -32.639 1.00 44.56 80 LYS A C 1
ATOM 654 O O . LYS A 1 80 ? 33.036 15.397 -32.838 1.00 44.56 80 LYS A O 1
ATOM 659 N N . PRO A 1 81 ? 31.382 14.874 -31.412 1.00 46.94 81 PRO A N 1
ATOM 660 C CA . PRO A 1 81 ? 32.272 14.768 -30.255 1.00 46.94 81 PRO A CA 1
ATOM 661 C C . PRO A 1 81 ? 33.177 13.530 -30.329 1.00 46.94 81 PRO A C 1
ATOM 663 O O . PRO A 1 81 ? 32.735 12.426 -30.653 1.00 46.94 81 PRO A O 1
ATOM 666 N N . LYS A 1 82 ? 34.461 13.739 -30.024 1.00 44.19 82 LYS A N 1
ATOM 667 C CA . LYS A 1 82 ? 35.558 12.761 -30.015 1.00 44.19 82 LYS A CA 1
ATOM 668 C C . LYS A 1 82 ? 35.502 11.898 -28.744 1.00 44.19 82 LYS A C 1
ATOM 670 O O . LYS A 1 82 ? 35.376 12.432 -27.650 1.00 44.19 82 LYS A O 1
ATOM 675 N N . ALA A 1 83 ? 35.590 10.580 -28.920 1.00 46.12 83 ALA A N 1
ATOM 676 C CA . ALA A 1 83 ? 35.478 9.562 -27.875 1.00 46.12 83 ALA A CA 1
ATOM 677 C C . ALA A 1 83 ? 36.623 9.598 -26.841 1.00 46.12 83 ALA A C 1
ATOM 679 O O . ALA A 1 83 ? 37.782 9.814 -27.199 1.00 46.12 83 ALA A O 1
ATOM 680 N N . GLU A 1 84 ? 36.282 9.316 -25.581 1.00 44.47 84 GLU A N 1
ATOM 681 C CA . GLU A 1 84 ? 37.189 9.192 -24.431 1.00 44.47 84 GLU A CA 1
ATOM 682 C C . GLU A 1 84 ? 37.377 7.696 -24.048 1.00 44.47 84 GLU A C 1
ATOM 684 O O . GLU A 1 84 ? 36.424 6.922 -24.192 1.00 44.47 84 GLU A O 1
ATOM 689 N N . PRO A 1 85 ? 38.585 7.244 -23.637 1.00 50.91 85 PRO A N 1
ATOM 690 C CA . PRO A 1 85 ? 38.924 5.821 -23.483 1.00 50.91 85 PRO A CA 1
ATOM 691 C C . PRO A 1 85 ? 38.637 5.227 -22.079 1.00 50.91 85 PRO A C 1
ATOM 693 O O . PRO A 1 85 ? 38.490 5.973 -21.112 1.00 50.91 85 PRO A O 1
ATOM 696 N N . PRO A 1 86 ? 38.578 3.880 -21.941 1.00 49.03 86 PRO A N 1
ATOM 697 C CA . PRO A 1 86 ? 38.107 3.198 -20.729 1.00 49.03 86 PRO A CA 1
ATOM 698 C C . PRO A 1 86 ? 39.197 2.958 -19.663 1.00 49.03 86 PRO A C 1
ATOM 700 O O . PRO A 1 86 ? 40.364 2.732 -19.981 1.00 49.03 86 PRO A O 1
ATOM 703 N N . LEU A 1 87 ? 38.780 2.944 -18.389 1.00 47.12 87 LEU A N 1
ATOM 704 C CA . LEU A 1 87 ? 39.589 2.636 -17.195 1.00 47.12 87 LEU A CA 1
ATOM 705 C C . LEU A 1 87 ? 39.473 1.151 -16.761 1.00 47.12 87 LEU A C 1
ATOM 707 O O . LEU A 1 87 ? 38.472 0.505 -17.078 1.00 47.12 87 LEU A O 1
ATOM 711 N N . PRO A 1 88 ? 40.480 0.605 -16.040 1.00 49.91 88 PRO A N 1
ATOM 712 C CA . PRO A 1 88 ? 40.708 -0.832 -15.898 1.00 49.91 88 PRO A CA 1
ATOM 713 C C . PRO A 1 88 ? 40.084 -1.501 -14.659 1.00 49.91 88 PRO A C 1
ATOM 715 O O . PRO A 1 88 ? 39.857 -0.899 -13.612 1.00 49.91 88 PRO A O 1
ATOM 718 N N . THR A 1 89 ? 39.898 -2.809 -14.830 1.00 48.28 89 THR A N 1
ATOM 719 C CA . THR A 1 89 ? 39.402 -3.859 -13.931 1.00 48.28 89 THR A CA 1
ATOM 720 C C . THR A 1 89 ? 40.359 -4.219 -12.781 1.00 48.28 89 THR A C 1
ATOM 722 O O . THR A 1 89 ? 41.538 -4.473 -13.015 1.00 48.28 89 THR A O 1
ATOM 725 N N . ALA A 1 90 ? 39.833 -4.367 -11.560 1.00 37.88 90 ALA A N 1
ATOM 726 C CA . ALA A 1 90 ? 40.438 -5.065 -10.409 1.00 37.88 90 ALA A CA 1
ATOM 727 C C . ALA A 1 90 ? 39.310 -5.400 -9.405 1.00 37.88 90 ALA A C 1
ATOM 729 O O . ALA A 1 90 ? 38.357 -4.636 -9.320 1.00 37.88 90 ALA A O 1
ATOM 730 N N . ALA A 1 91 ? 39.289 -6.444 -8.575 1.00 38.41 91 ALA A N 1
ATOM 731 C CA . ALA A 1 91 ? 40.008 -7.707 -8.418 1.00 38.41 91 ALA A CA 1
ATOM 732 C C . ALA A 1 91 ? 39.151 -8.576 -7.452 1.00 38.41 91 ALA A C 1
ATOM 734 O O . ALA A 1 91 ? 38.414 -8.032 -6.627 1.00 38.41 91 ALA A O 1
ATOM 735 N N . SER A 1 92 ? 39.236 -9.907 -7.552 1.00 47.81 92 SER A N 1
ATOM 736 C CA . SER A 1 92 ? 38.539 -10.885 -6.688 1.00 47.81 92 SER A CA 1
ATOM 737 C C . SER A 1 92 ? 39.012 -10.889 -5.225 1.00 47.81 92 SER A C 1
ATOM 739 O O . SER A 1 92 ? 40.207 -10.709 -4.987 1.00 47.81 92 SER A O 1
ATOM 741 N N . PRO A 1 93 ? 38.153 -11.292 -4.265 1.00 50.41 93 PRO A N 1
ATOM 742 C CA . PRO A 1 93 ? 38.596 -11.863 -2.996 1.00 50.41 93 PRO A CA 1
ATOM 743 C C . PRO A 1 93 ? 38.262 -13.363 -2.840 1.00 50.41 93 PRO A C 1
ATOM 745 O O . PRO A 1 93 ? 37.324 -13.896 -3.429 1.00 50.41 93 PRO A O 1
ATOM 748 N N . ALA A 1 94 ? 39.107 -14.019 -2.042 1.00 49.28 94 ALA A N 1
ATOM 749 C CA . ALA A 1 94 ? 39.253 -15.457 -1.799 1.00 49.28 94 ALA A CA 1
ATOM 750 C C . ALA A 1 94 ? 38.242 -16.042 -0.764 1.00 49.28 94 ALA A C 1
ATOM 752 O O . ALA A 1 94 ? 37.506 -15.276 -0.140 1.00 49.28 94 ALA A O 1
ATOM 753 N N . PRO A 1 95 ? 38.192 -17.382 -0.557 1.00 52.00 95 PRO A N 1
ATOM 754 C CA . PRO A 1 95 ? 37.088 -18.072 0.116 1.00 52.00 95 PRO A CA 1
ATOM 755 C C . PRO A 1 95 ? 37.274 -18.215 1.639 1.00 52.00 95 PRO A C 1
ATOM 757 O O . PRO A 1 95 ? 38.381 -18.432 2.136 1.00 52.00 95 PRO A O 1
ATOM 760 N N . VAL A 1 96 ? 36.162 -18.145 2.377 1.00 49.16 96 VAL A N 1
ATOM 761 C CA . VAL A 1 96 ? 36.090 -18.281 3.843 1.00 49.16 96 VAL A CA 1
ATOM 762 C C . VAL A 1 96 ? 35.750 -19.724 4.241 1.00 49.16 96 VAL A C 1
ATOM 764 O O . VAL A 1 96 ? 34.894 -20.367 3.640 1.00 49.16 96 VAL A O 1
ATOM 767 N N . LYS A 1 97 ? 36.463 -20.213 5.264 1.00 46.31 97 LYS A N 1
ATOM 768 C CA . LYS A 1 97 ? 36.399 -21.556 5.861 1.00 46.31 97 LYS A CA 1
ATOM 769 C C . LYS A 1 97 ? 35.049 -21.864 6.522 1.00 46.31 97 LYS A C 1
ATOM 771 O O . LYS A 1 97 ? 34.482 -21.029 7.216 1.00 46.31 97 LYS A O 1
ATOM 776 N N . THR A 1 98 ? 34.617 -23.112 6.362 1.00 41.91 98 THR A N 1
ATOM 777 C CA . THR A 1 98 ? 33.463 -23.749 7.009 1.00 41.91 98 THR A CA 1
ATOM 778 C C . THR A 1 98 ? 33.868 -24.325 8.370 1.00 41.91 98 THR A C 1
ATOM 780 O O . THR A 1 98 ? 34.843 -25.072 8.448 1.00 41.91 98 THR A O 1
ATOM 783 N N . GLU A 1 99 ? 33.120 -24.011 9.429 1.00 40.75 99 GLU A N 1
ATOM 784 C CA . GLU A 1 99 ? 33.298 -24.569 10.775 1.00 40.75 99 GLU A CA 1
ATOM 785 C C . GLU A 1 99 ? 32.030 -25.346 11.175 1.00 40.75 99 GLU A C 1
ATOM 787 O O . GLU A 1 99 ? 30.919 -24.817 11.146 1.00 40.75 99 GLU A O 1
ATOM 792 N N . SER A 1 100 ? 32.211 -26.638 11.463 1.00 49.12 100 SER A N 1
ATOM 793 C CA . SER A 1 100 ? 31.176 -27.603 11.852 1.00 49.12 100 SER A CA 1
ATOM 794 C C . SER A 1 100 ? 30.667 -27.355 13.271 1.00 49.12 100 SER A C 1
ATOM 796 O O . SER A 1 100 ? 31.468 -27.248 14.196 1.00 49.12 100 SER A O 1
ATOM 798 N N . ALA A 1 101 ? 29.346 -27.398 13.468 1.00 48.16 101 ALA A N 1
ATOM 799 C CA . ALA A 1 101 ? 28.726 -27.430 14.792 1.00 48.16 101 ALA A CA 1
ATOM 800 C C . ALA A 1 101 ? 27.829 -28.669 14.964 1.00 48.16 101 ALA A C 1
ATOM 802 O O . ALA A 1 101 ? 26.927 -28.943 14.174 1.00 48.16 101 ALA A O 1
ATOM 803 N N . THR A 1 102 ? 28.123 -29.412 16.026 1.00 59.75 102 THR A N 1
ATOM 804 C CA . THR A 1 102 ? 27.467 -30.616 16.554 1.00 59.75 102 THR A CA 1
ATOM 805 C C . THR A 1 102 ? 26.106 -30.283 17.203 1.00 59.75 102 THR A C 1
ATOM 807 O O . THR A 1 102 ? 25.966 -29.200 17.773 1.00 59.75 102 THR A O 1
ATOM 810 N N . PRO A 1 103 ? 25.102 -31.185 17.191 1.00 63.09 103 PRO A N 1
ATOM 811 C CA . PRO A 1 103 ? 23.773 -30.906 17.752 1.00 63.09 103 PRO A CA 1
ATOM 812 C C . PRO A 1 103 ? 23.667 -31.217 19.263 1.00 63.09 103 PRO A C 1
ATOM 814 O O . PRO A 1 103 ? 24.275 -32.186 19.723 1.00 63.09 103 PRO A O 1
ATOM 817 N N . PRO A 1 104 ? 22.850 -30.475 20.044 1.00 60.44 104 PRO A N 1
ATOM 818 C CA . PRO A 1 104 ? 22.545 -30.831 21.425 1.00 60.44 104 PRO A CA 1
ATOM 819 C C . PRO A 1 104 ? 21.270 -31.682 21.561 1.00 60.44 104 PRO A C 1
ATOM 821 O O . PRO A 1 104 ? 20.216 -31.404 20.989 1.00 60.44 104 PRO A O 1
ATOM 824 N N . THR A 1 105 ? 21.400 -32.710 22.395 1.00 5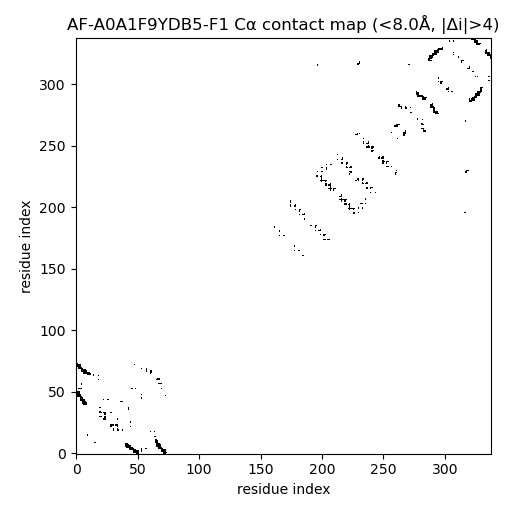3.16 105 THR A N 1
ATOM 825 C CA . THR A 1 105 ? 20.387 -33.662 22.868 1.00 53.16 105 THR A CA 1
ATOM 826 C C . THR A 1 105 ? 19.359 -33.007 23.805 1.00 53.16 105 THR A C 1
ATOM 828 O O . THR A 1 105 ? 19.728 -32.300 24.741 1.00 53.16 105 THR A O 1
ATOM 831 N N . LEU A 1 106 ? 18.066 -33.288 23.596 1.00 62.06 106 LEU A N 1
ATOM 832 C CA . LEU A 1 106 ? 16.947 -32.856 24.452 1.00 62.06 106 LEU A CA 1
ATOM 833 C C . LEU A 1 106 ? 16.614 -33.898 25.545 1.00 62.06 106 LEU A C 1
ATOM 835 O O . LEU A 1 106 ? 16.561 -35.088 25.231 1.00 62.06 106 LEU A O 1
ATOM 839 N N . PRO A 1 107 ? 16.295 -33.486 26.791 1.00 69.19 107 PRO A N 1
ATOM 840 C CA . PRO A 1 107 ? 15.725 -34.369 27.813 1.00 69.19 107 PRO A CA 1
ATOM 841 C C . PRO A 1 107 ? 14.175 -34.412 27.797 1.00 69.19 107 PRO A C 1
ATOM 843 O O . PRO A 1 107 ? 13.527 -33.516 27.246 1.00 69.19 107 PRO A O 1
ATOM 846 N N . PRO A 1 108 ? 13.560 -35.452 28.406 1.00 60.56 108 PRO A N 1
ATOM 847 C CA . PRO A 1 108 ? 12.140 -35.759 28.266 1.00 60.56 108 PRO A CA 1
ATOM 848 C C . PRO A 1 108 ? 11.221 -34.954 29.198 1.00 60.56 108 PRO A C 1
ATOM 850 O O . PRO A 1 108 ? 11.573 -34.517 30.291 1.00 60.56 108 PRO A O 1
ATOM 853 N N . ARG A 1 109 ? 9.985 -34.812 28.719 1.00 50.00 109 ARG A N 1
ATOM 854 C CA . ARG A 1 109 ? 8.866 -34.038 29.264 1.00 50.00 109 ARG A CA 1
ATOM 855 C C . ARG A 1 109 ? 8.108 -34.824 30.348 1.00 50.00 109 ARG A C 1
ATOM 857 O O . ARG A 1 109 ? 7.661 -35.929 30.044 1.00 50.00 109 ARG A O 1
ATOM 864 N N . PRO A 1 110 ? 7.853 -34.270 31.549 1.00 53.78 110 PRO A N 1
ATOM 865 C CA . PRO A 1 110 ? 6.937 -34.890 32.496 1.00 53.78 110 PRO A CA 1
ATOM 866 C C . PRO A 1 110 ? 5.473 -34.468 32.288 1.00 53.78 110 PRO A C 1
ATOM 868 O O . PRO A 1 110 ? 5.129 -33.388 31.804 1.00 53.78 110 PRO A O 1
ATOM 871 N N . SER A 1 111 ? 4.632 -35.422 32.658 1.00 45.81 111 SER A N 1
ATOM 872 C CA . SER A 1 111 ? 3.190 -35.589 32.522 1.00 45.81 111 SER A CA 1
ATOM 873 C C . SER A 1 111 ? 2.324 -34.587 33.296 1.00 45.81 111 SER A C 1
ATOM 875 O O . SER A 1 111 ? 2.605 -34.233 34.438 1.00 45.81 111 SER A O 1
ATOM 877 N N . ARG A 1 112 ? 1.203 -34.197 32.672 1.00 39.41 112 ARG A N 1
ATOM 878 C CA . ARG A 1 112 ? 0.098 -33.426 33.265 1.00 39.41 112 ARG A CA 1
ATOM 879 C C . ARG A 1 112 ? -0.600 -34.233 34.365 1.00 39.41 112 ARG A C 1
ATOM 881 O O . ARG A 1 112 ? -1.152 -35.290 34.071 1.00 39.41 112 ARG A O 1
ATOM 888 N N . SER A 1 113 ? -0.668 -33.689 35.580 1.00 44.22 113 SER A N 1
ATOM 889 C CA . SER A 1 113 ? -1.648 -34.099 36.588 1.00 44.22 113 SER A CA 1
ATOM 890 C C . SER A 1 113 ? -2.852 -33.152 36.556 1.00 44.22 113 SER A C 1
ATOM 892 O O . SER A 1 113 ? -2.734 -31.937 36.406 1.00 44.22 113 SER A O 1
ATOM 894 N N . SER A 1 114 ? -4.034 -33.756 36.619 1.00 49.06 114 SER A N 1
ATOM 895 C CA . SER A 1 114 ? -5.338 -33.107 36.683 1.00 49.06 114 SER A CA 1
ATOM 896 C C . SER A 1 114 ? -5.692 -32.876 38.150 1.00 49.06 114 SER A C 1
ATOM 898 O O . SER A 1 114 ? -5.837 -33.850 38.889 1.00 49.06 114 SER A O 1
ATOM 900 N N . SER A 1 115 ? -5.917 -31.629 38.561 1.00 44.25 115 SER A N 1
ATOM 901 C CA . SER A 1 115 ? -6.602 -31.318 39.817 1.00 44.25 115 SER A CA 1
ATOM 902 C C . SER A 1 115 ? -7.882 -30.523 39.546 1.00 44.25 115 SER A C 1
ATOM 904 O O . SER A 1 115 ? -7.879 -29.415 39.013 1.00 44.25 115 SER A O 1
ATOM 906 N N . ARG A 1 116 ? -9.009 -31.151 39.903 1.00 48.75 116 ARG A N 1
ATOM 907 C CA . ARG A 1 116 ? -10.327 -30.527 40.052 1.00 48.75 116 ARG A CA 1
ATOM 908 C C . ARG A 1 116 ? -10.281 -29.560 41.234 1.00 48.75 116 ARG A C 1
ATOM 910 O O . ARG A 1 116 ? -9.862 -29.955 42.317 1.00 48.75 116 ARG A O 1
ATOM 917 N N . ILE A 1 117 ? -10.799 -28.350 41.047 1.00 47.84 117 ILE A N 1
ATOM 918 C CA . ILE A 1 117 ? -11.111 -27.410 42.130 1.00 47.84 117 ILE A CA 1
ATOM 919 C C . ILE A 1 117 ? -12.639 -27.199 42.136 1.00 47.84 117 ILE A C 1
ATOM 921 O O . ILE A 1 117 ? -13.200 -26.927 41.071 1.00 47.84 117 ILE A O 1
ATOM 925 N N . PRO A 1 118 ? -13.334 -27.353 43.280 1.00 58.06 118 PRO A N 1
ATOM 926 C CA . PRO A 1 118 ? -14.769 -27.092 43.401 1.00 58.06 118 PRO A CA 1
ATOM 927 C C . PRO A 1 118 ? -15.073 -25.587 43.571 1.00 58.06 118 PRO A C 1
ATOM 929 O O . PRO A 1 118 ? -14.201 -24.827 43.995 1.00 58.06 118 PRO A O 1
ATOM 932 N N . PRO A 1 119 ? -16.304 -25.128 43.270 1.00 49.44 119 PRO A N 1
ATOM 933 C CA . PRO A 1 119 ? -16.650 -23.711 43.332 1.00 49.44 119 PRO A CA 1
ATOM 934 C C . PRO A 1 119 ? -16.865 -23.218 44.772 1.00 49.44 119 PRO A C 1
ATOM 936 O O . PRO A 1 119 ? -17.624 -23.803 45.545 1.00 49.44 119 PRO A O 1
ATOM 939 N N . ALA A 1 120 ? -16.234 -22.089 45.100 1.00 43.28 120 ALA A N 1
ATOM 940 C CA . ALA A 1 120 ? -16.452 -21.342 46.334 1.00 43.28 120 ALA A CA 1
ATOM 941 C C . ALA A 1 120 ? -17.733 -20.491 46.245 1.00 43.28 120 ALA A C 1
ATOM 943 O O . ALA A 1 120 ? -17.935 -19.738 45.291 1.00 43.28 120 ALA A O 1
ATOM 944 N N . ARG A 1 121 ? -18.596 -20.603 47.261 1.00 45.81 121 ARG A N 1
ATOM 945 C CA . ARG A 1 121 ? -19.750 -19.721 47.494 1.00 45.81 121 ARG A CA 1
ATOM 946 C C . ARG A 1 121 ? -19.275 -18.465 48.231 1.00 45.81 121 ARG A C 1
ATOM 948 O O . ARG A 1 121 ? -18.686 -18.585 49.300 1.00 45.81 121 ARG A O 1
ATOM 955 N N . PHE A 1 122 ? -19.576 -17.282 47.699 1.00 46.31 122 PHE A N 1
ATOM 956 C CA . PHE A 1 122 ? -19.361 -16.005 48.388 1.00 46.31 122 PHE A CA 1
ATOM 957 C C . PHE A 1 122 ? -20.665 -15.498 49.026 1.00 46.31 122 PHE A C 1
ATOM 959 O O . PHE A 1 122 ? -21.716 -15.577 48.383 1.00 46.31 122 PHE A O 1
ATOM 966 N N . PRO A 1 123 ? -20.630 -14.955 50.257 1.00 52.44 123 PRO A N 1
ATOM 967 C CA . PRO A 1 123 ? -21.788 -14.329 50.879 1.00 52.44 123 PRO A CA 1
ATOM 968 C C . PRO A 1 123 ? -21.977 -12.886 50.385 1.00 52.44 123 PRO A C 1
ATOM 970 O O . PRO A 1 123 ? -21.039 -12.092 50.313 1.00 52.44 123 PRO A O 1
ATOM 973 N N . LEU A 1 124 ? -23.229 -12.541 50.078 1.00 42.84 124 LEU A N 1
ATOM 974 C CA . LEU A 1 124 ? -23.694 -11.182 49.806 1.00 42.84 124 LEU A CA 1
ATOM 975 C C . LEU A 1 124 ? -23.640 -10.343 51.088 1.00 42.84 124 LEU A C 1
ATOM 977 O O . LEU A 1 124 ? -24.446 -10.530 51.998 1.00 42.84 124 LEU A O 1
ATOM 981 N N . HIS A 1 125 ? -22.725 -9.376 51.137 1.00 40.53 125 HIS A N 1
ATOM 982 C CA . HIS A 1 125 ? -22.690 -8.363 52.187 1.00 40.53 125 HIS A CA 1
ATOM 983 C C . HIS A 1 125 ? -23.338 -7.068 51.675 1.00 40.53 125 HIS A C 1
ATOM 985 O O . HIS A 1 125 ? -22.763 -6.341 50.866 1.00 40.53 125 HIS A O 1
ATOM 991 N N . ARG A 1 126 ? -24.561 -6.782 52.140 1.00 46.56 126 ARG A N 1
ATOM 992 C CA . ARG A 1 126 ? -25.209 -5.470 51.994 1.00 46.56 126 ARG A CA 1
ATOM 993 C C . ARG A 1 126 ? -24.537 -4.482 52.952 1.00 46.56 126 ARG A C 1
ATOM 995 O O . ARG A 1 126 ? -24.522 -4.722 54.156 1.00 46.56 126 ARG A O 1
ATOM 1002 N N . ARG A 1 127 ? -24.023 -3.363 52.434 1.00 48.94 127 ARG A N 1
ATOM 1003 C CA . ARG A 1 127 ? -23.649 -2.181 53.229 1.00 48.94 127 ARG A CA 1
ATOM 1004 C C . ARG A 1 127 ? -24.487 -0.966 52.808 1.00 48.94 127 ARG A C 1
ATOM 1006 O O . ARG A 1 127 ? -24.888 -0.897 51.647 1.00 48.94 127 ARG A O 1
ATOM 1013 N N . PRO A 1 128 ? -24.786 -0.049 53.745 1.00 48.59 128 PRO A N 1
ATOM 1014 C CA . PRO A 1 128 ? -25.764 1.011 53.545 1.00 48.59 128 PRO A CA 1
ATOM 1015 C C . PRO A 1 128 ? -25.218 2.188 52.723 1.00 48.59 128 PRO A C 1
ATOM 1017 O O . PRO A 1 128 ? -24.055 2.577 52.825 1.00 48.59 128 PRO A O 1
ATOM 1020 N N . LEU A 1 129 ? -26.117 2.758 51.921 1.00 50.28 129 LEU A N 1
ATOM 1021 C CA . LEU A 1 129 ? -25.968 3.977 51.132 1.00 50.28 129 LEU A CA 1
ATOM 1022 C C . LEU A 1 129 ? -25.925 5.206 52.053 1.00 50.28 129 LEU A C 1
ATOM 1024 O O . LEU A 1 129 ? -26.968 5.710 52.452 1.00 50.28 129 LEU A O 1
ATOM 1028 N N . ALA A 1 130 ? -24.732 5.701 52.381 1.00 49.59 130 ALA A N 1
ATOM 1029 C CA . ALA A 1 130 ? -24.576 6.983 53.083 1.00 49.59 130 ALA A CA 1
ATOM 1030 C C . ALA A 1 130 ? -23.358 7.802 52.604 1.00 49.59 130 ALA A C 1
ATOM 1032 O O . ALA A 1 130 ? -22.790 8.575 53.365 1.00 49.59 130 ALA A O 1
ATOM 1033 N N . GLY A 1 131 ? -22.934 7.637 51.342 1.00 50.81 131 GLY A N 1
ATOM 1034 C CA . GLY A 1 131 ? -21.719 8.283 50.812 1.00 50.81 131 GLY A CA 1
ATOM 1035 C C . GLY A 1 131 ? -21.820 8.839 49.389 1.00 50.81 131 GLY A C 1
ATOM 1036 O O . GLY A 1 131 ? -20.795 9.024 48.743 1.00 50.81 131 GLY A O 1
ATOM 1037 N N . LEU A 1 132 ? -23.029 9.067 48.862 1.00 49.31 132 LEU A N 1
ATOM 1038 C CA . LEU A 1 132 ? -23.228 9.440 47.449 1.00 49.31 132 LEU A CA 1
ATOM 1039 C C . LEU A 1 132 ? -23.275 10.955 47.181 1.00 49.31 132 LEU A C 1
ATOM 1041 O O . LEU A 1 132 ? -23.228 11.364 46.026 1.00 49.31 132 LEU A O 1
ATOM 1045 N N . VAL A 1 133 ? -23.309 11.800 48.216 1.00 52.47 133 VAL A N 1
ATOM 1046 C CA . VAL A 1 133 ? -23.425 13.261 48.034 1.00 52.47 133 VAL A CA 1
ATOM 1047 C C . VAL A 1 133 ? -22.055 13.956 47.953 1.00 52.47 133 VAL A C 1
ATOM 1049 O O . VAL A 1 133 ? -21.915 14.963 47.266 1.00 52.47 133 VAL A O 1
ATOM 1052 N N . THR A 1 134 ? -20.998 13.396 48.548 1.00 53.59 134 THR A N 1
ATOM 1053 C CA . THR A 1 134 ? -19.654 14.011 48.554 1.00 53.59 134 THR A CA 1
ATOM 1054 C C . THR A 1 134 ? -18.828 13.743 47.289 1.00 53.59 134 THR A C 1
ATOM 1056 O O . THR A 1 134 ? -17.993 14.569 46.927 1.00 53.59 134 THR A O 1
ATOM 1059 N N . LEU A 1 135 ? -19.085 12.656 46.551 1.00 51.03 135 LEU A N 1
ATOM 1060 C CA . LEU A 1 135 ? -18.363 12.348 45.303 1.00 51.03 135 LEU A CA 1
ATOM 1061 C C . LEU A 1 135 ? -18.819 13.198 44.103 1.00 51.03 135 LEU A C 1
ATOM 1063 O O . LEU A 1 135 ? -18.015 13.483 43.216 1.00 51.03 135 LEU A O 1
ATOM 1067 N N . ALA A 1 136 ? -20.072 13.665 44.092 1.00 55.72 136 ALA A N 1
ATOM 1068 C CA . ALA A 1 136 ? -20.581 14.527 43.024 1.00 55.72 136 ALA A CA 1
ATOM 1069 C C . ALA A 1 136 ? -19.907 15.914 43.023 1.00 55.72 136 ALA A C 1
ATOM 1071 O O . ALA A 1 136 ? -19.589 16.448 41.961 1.00 55.72 136 ALA A O 1
ATOM 1072 N N . ALA A 1 137 ? -19.606 16.467 44.204 1.00 58.47 137 ALA A N 1
ATOM 1073 C CA . ALA A 1 137 ? -18.948 17.768 44.330 1.00 58.47 137 ALA A CA 1
ATOM 1074 C C . ALA A 1 137 ? -17.483 17.743 43.848 1.00 58.47 137 ALA A C 1
ATOM 1076 O O . ALA A 1 137 ? -17.031 18.678 43.187 1.00 58.47 137 ALA A O 1
ATOM 1077 N N . ILE A 1 138 ? -16.758 16.646 44.104 1.00 62.81 138 ILE A N 1
ATOM 1078 C CA . ILE A 1 138 ? -15.371 16.468 43.639 1.00 62.81 138 ILE A CA 1
ATOM 1079 C C . ILE A 1 138 ? -15.329 16.287 42.113 1.00 62.81 138 ILE A C 1
ATOM 1081 O O . ILE A 1 138 ? -14.449 16.838 41.451 1.00 62.81 138 ILE A O 1
ATOM 1085 N N . GLY A 1 139 ? -16.312 15.587 41.534 1.00 63.12 139 GLY A N 1
ATOM 1086 C CA . GLY A 1 139 ? -16.431 15.426 40.081 1.00 63.12 139 GLY A CA 1
ATOM 1087 C C . GLY A 1 139 ? -16.641 16.754 39.345 1.00 63.12 139 GLY A C 1
ATOM 1088 O O . GLY A 1 139 ? -15.960 17.025 38.357 1.00 63.12 139 GLY A O 1
ATOM 1089 N N . ILE A 1 140 ? -17.516 17.623 39.862 1.00 70.50 140 ILE A N 1
ATOM 1090 C CA . ILE A 1 140 ? -17.779 18.938 39.254 1.00 70.50 140 ILE A CA 1
ATOM 1091 C C . ILE A 1 140 ? -16.534 19.837 39.347 1.00 70.50 140 ILE A C 1
ATOM 1093 O O . ILE A 1 140 ? -16.151 20.455 38.351 1.00 70.50 140 ILE A O 1
ATOM 1097 N N . ALA A 1 141 ? -15.829 19.836 40.484 1.00 65.00 141 ALA A N 1
ATOM 1098 C CA . ALA A 1 141 ? -14.591 20.601 40.648 1.00 65.00 141 ALA A CA 1
ATOM 1099 C C . ALA A 1 141 ? -13.473 20.149 39.683 1.00 65.00 141 ALA A C 1
ATOM 1101 O O . ALA A 1 141 ? -12.784 20.994 39.111 1.00 65.00 141 ALA A O 1
ATOM 1102 N N . LEU A 1 142 ? -13.333 18.840 39.423 1.00 59.66 142 LEU A N 1
ATOM 1103 C CA . LEU A 1 142 ? -12.354 18.322 38.456 1.00 59.66 142 LEU A CA 1
ATOM 1104 C C . LEU A 1 142 ? -12.704 18.691 37.007 1.00 59.66 142 LEU A C 1
ATOM 1106 O O . LEU A 1 142 ? -11.815 19.048 36.233 1.00 59.66 142 LEU A O 1
ATOM 1110 N N . THR A 1 143 ? -13.989 18.657 36.638 1.00 62.41 143 THR A N 1
ATOM 1111 C CA . THR A 1 143 ? -14.415 19.064 35.286 1.00 62.41 143 THR A CA 1
ATOM 1112 C C . THR A 1 143 ? -14.200 20.556 35.028 1.00 62.41 143 THR A C 1
ATOM 1114 O O . THR A 1 143 ? -13.747 20.927 33.945 1.00 62.41 143 THR A O 1
ATOM 1117 N N . LEU A 1 144 ? -14.429 21.411 36.031 1.00 68.81 144 LEU A N 1
ATOM 1118 C CA . LEU A 1 144 ? -14.166 22.848 35.926 1.00 68.81 144 LEU A CA 1
ATOM 1119 C C . LEU A 1 144 ? -12.662 23.159 35.904 1.00 68.81 144 LEU A C 1
ATOM 1121 O O . LEU A 1 144 ? -12.237 24.028 35.144 1.00 68.81 144 LEU A O 1
ATOM 1125 N N . PHE A 1 145 ? -11.839 22.412 36.649 1.00 60.12 145 PHE A N 1
ATOM 1126 C CA . PHE A 1 145 ? -10.379 22.561 36.619 1.00 60.12 145 PHE A CA 1
ATOM 1127 C C . PHE A 1 145 ? -9.777 22.162 35.259 1.00 60.12 145 PHE A C 1
ATOM 1129 O O . PHE A 1 145 ? -8.900 22.855 34.743 1.00 60.12 145 PHE A O 1
ATOM 1136 N N . LEU A 1 146 ? -10.296 21.107 34.619 1.00 55.84 146 LEU A N 1
ATOM 1137 C CA . LEU A 1 146 ? -9.883 20.710 33.266 1.00 55.84 146 LEU A CA 1
ATOM 1138 C C . LEU A 1 146 ? -10.335 21.707 32.184 1.00 55.84 146 LEU A C 1
ATOM 1140 O O . LEU A 1 146 ? -9.630 21.888 31.190 1.00 55.84 146 LEU A O 1
ATOM 1144 N N . PHE A 1 147 ? -11.467 22.394 32.373 1.00 56.16 147 PHE A N 1
ATOM 1145 C CA . PHE A 1 147 ? -11.921 23.440 31.448 1.00 56.16 147 PHE A CA 1
ATOM 1146 C C . PHE A 1 147 ? -11.172 24.768 31.621 1.00 56.16 147 PHE A C 1
ATOM 1148 O O . PHE A 1 147 ? -10.896 25.439 30.627 1.00 56.16 147 PHE A O 1
ATOM 1155 N N . ALA A 1 148 ? -10.800 25.136 32.850 1.00 58.91 148 ALA A N 1
ATOM 1156 C CA . ALA A 1 148 ? -10.074 26.375 33.132 1.00 58.91 148 ALA A CA 1
ATOM 1157 C C . ALA A 1 148 ? -8.596 26.315 32.704 1.00 58.91 148 ALA A C 1
ATOM 1159 O O . ALA A 1 148 ? -8.018 27.339 32.345 1.00 58.91 148 ALA A O 1
ATOM 1160 N N . ASN A 1 149 ? -7.991 25.121 32.672 1.00 44.38 149 ASN A N 1
ATOM 1161 C CA . ASN A 1 149 ? -6.586 24.936 32.292 1.00 44.38 149 ASN A CA 1
ATOM 1162 C C . ASN A 1 149 ? -6.378 24.637 30.796 1.00 44.38 149 ASN A C 1
ATOM 1164 O O . ASN A 1 149 ? -5.343 24.112 30.386 1.00 44.38 149 ASN A O 1
ATOM 1168 N N . LYS A 1 150 ? -7.343 25.012 29.948 1.00 43.97 150 LYS A N 1
ATOM 1169 C CA . LYS A 1 150 ? -7.258 24.919 28.484 1.00 43.97 150 LYS A CA 1
ATOM 1170 C C . LYS A 1 150 ? -6.382 26.043 27.903 1.00 43.97 150 LYS A C 1
ATOM 1172 O O . LYS A 1 150 ? -6.779 26.750 26.980 1.00 43.97 150 LYS A O 1
ATOM 1177 N N . LYS A 1 151 ? -5.162 26.217 28.425 1.00 40.69 151 LYS A N 1
ATOM 1178 C CA . LYS A 1 151 ? -4.103 26.956 27.724 1.00 40.69 151 LYS A CA 1
ATOM 1179 C C . LYS A 1 151 ? -3.652 26.106 26.538 1.00 40.69 151 LYS A C 1
ATOM 1181 O O . LYS A 1 151 ? -2.814 25.227 26.672 1.00 40.69 151 LYS A O 1
ATOM 1186 N N . SER A 1 152 ? -4.317 26.334 25.408 1.00 42.78 152 SER A N 1
ATOM 1187 C CA . SER A 1 152 ? -3.829 26.143 24.039 1.00 42.78 152 SER A CA 1
ATOM 1188 C C . SER A 1 152 ? -2.713 25.102 23.858 1.00 42.78 152 SER A C 1
ATOM 1190 O O . SER A 1 152 ? -1.559 25.449 23.607 1.00 42.78 152 SER A O 1
ATOM 1192 N N . LEU A 1 153 ? -3.073 23.817 23.860 1.00 41.00 153 LEU A N 1
ATOM 1193 C CA . LEU A 1 153 ? -2.381 22.858 23.001 1.00 41.00 153 LEU A CA 1
ATOM 1194 C C . LEU A 1 153 ? -2.781 23.203 21.565 1.00 41.00 153 LEU A C 1
ATOM 1196 O O . LEU A 1 153 ? -3.759 22.686 21.025 1.00 41.00 153 LEU A O 1
ATOM 1200 N N . SER A 1 154 ? -2.073 24.166 20.978 1.00 32.22 154 SER A N 1
ATOM 1201 C CA . SER A 1 154 ? -2.123 24.436 19.550 1.00 32.22 154 SER A CA 1
ATOM 1202 C C . SER A 1 154 ? -1.543 23.220 18.836 1.00 32.22 154 SER A C 1
ATOM 1204 O O . SER A 1 154 ? -0.347 23.158 18.556 1.00 32.22 154 SER A O 1
ATOM 1206 N N . VAL A 1 155 ? -2.391 22.230 18.559 1.00 37.03 155 VAL A N 1
ATOM 1207 C CA . VAL A 1 155 ? -2.117 21.289 17.477 1.00 37.03 155 VAL A CA 1
ATOM 1208 C C . VAL A 1 155 ? -1.930 22.165 16.235 1.00 37.03 155 VAL A C 1
ATOM 1210 O O . VAL A 1 155 ? -2.835 22.956 15.937 1.00 37.03 155 VAL A O 1
ATOM 1213 N N . PRO A 1 156 ? -0.762 22.129 15.567 1.00 38.28 156 PRO A N 1
ATOM 1214 C CA . PRO A 1 156 ? -0.532 22.938 14.381 1.00 38.28 156 PRO A CA 1
ATOM 1215 C C . PRO A 1 156 ? -1.682 22.675 13.414 1.00 38.28 156 PRO A C 1
ATOM 1217 O O . PRO A 1 156 ? -2.009 21.521 13.132 1.00 38.28 156 PRO A O 1
ATOM 1220 N N . ARG A 1 157 ? -2.357 23.750 12.986 1.00 41.38 157 ARG A N 1
ATOM 1221 C CA . ARG A 1 157 ? -3.428 23.687 11.990 1.00 41.38 157 ARG A CA 1
ATOM 1222 C C . ARG A 1 157 ? -2.845 23.021 10.752 1.00 41.38 157 ARG A C 1
ATOM 1224 O O . ARG A 1 157 ? -2.106 23.633 9.993 1.00 41.38 157 ARG A O 1
ATOM 1231 N N . MET A 1 158 ? -3.149 21.738 10.628 1.00 45.78 158 MET A N 1
ATOM 1232 C CA . MET A 1 158 ? -2.786 20.895 9.511 1.00 45.78 158 MET A CA 1
ATOM 1233 C C . MET A 1 158 ? -3.346 21.529 8.240 1.00 45.78 158 MET A C 1
ATOM 1235 O O . MET A 1 158 ? -4.503 21.962 8.216 1.00 45.78 158 MET A O 1
ATOM 1239 N N . ASP A 1 159 ? -2.531 21.579 7.196 1.00 48.91 159 ASP A N 1
ATOM 1240 C CA . ASP A 1 159 ? -2.942 22.074 5.892 1.00 48.91 159 ASP A CA 1
ATOM 1241 C C . ASP A 1 159 ? -3.868 21.018 5.256 1.00 48.91 159 ASP A C 1
ATOM 1243 O O . ASP A 1 159 ? -3.431 20.125 4.528 1.00 48.91 159 ASP A O 1
ATOM 1247 N N . ARG A 1 160 ? -5.163 21.046 5.625 1.00 55.56 160 ARG A N 1
ATOM 1248 C CA . ARG A 1 160 ? -6.203 20.068 5.218 1.00 55.56 160 ARG A CA 1
ATOM 1249 C C . ARG A 1 160 ? -6.205 19.807 3.707 1.00 55.56 160 ARG A C 1
ATOM 1251 O O . ARG A 1 160 ? -6.442 18.685 3.275 1.00 55.56 160 ARG A O 1
ATOM 1258 N N . SER A 1 161 ? -5.789 20.813 2.939 1.00 63.69 161 SER A N 1
ATOM 1259 C CA . SER A 1 161 ? -5.484 20.773 1.507 1.00 63.69 161 SER A CA 1
ATOM 1260 C C . SER A 1 161 ? -4.691 19.536 1.058 1.00 63.69 161 SER A C 1
ATOM 1262 O O . SER A 1 161 ? -5.043 18.934 0.047 1.00 63.69 161 SER A O 1
ATOM 1264 N N . ILE A 1 162 ? -3.640 19.122 1.776 1.00 58.41 162 ILE A N 1
ATOM 1265 C CA . ILE A 1 162 ? -2.790 17.997 1.342 1.00 58.41 162 ILE A CA 1
ATOM 1266 C C . ILE A 1 162 ? -3.487 16.658 1.596 1.00 58.41 162 ILE A C 1
ATOM 1268 O O . ILE A 1 162 ? -3.486 15.791 0.724 1.00 58.41 162 ILE A O 1
ATOM 1272 N N . VAL A 1 163 ? -4.126 16.499 2.758 1.00 58.47 163 VAL A N 1
ATOM 1273 C CA . VAL A 1 163 ? -4.857 15.271 3.114 1.00 58.47 163 VAL A CA 1
ATOM 1274 C C . VAL A 1 163 ? -6.060 15.078 2.189 1.00 58.47 163 VAL A C 1
ATOM 1276 O O . VAL A 1 163 ? -6.249 13.983 1.662 1.00 58.47 163 VAL A O 1
ATOM 1279 N N . ASP A 1 164 ? -6.802 16.148 1.902 1.00 61.97 164 ASP A N 1
ATOM 1280 C CA . ASP A 1 164 ? -7.953 16.117 0.996 1.00 61.97 164 ASP A CA 1
ATOM 1281 C C . ASP A 1 164 ? -7.529 15.824 -0.452 1.00 61.97 164 ASP A C 1
ATOM 1283 O O . ASP A 1 164 ? -8.184 15.042 -1.140 1.00 61.97 164 ASP A O 1
ATOM 1287 N N . LYS A 1 165 ? -6.386 16.358 -0.909 1.00 62.06 165 LYS A N 1
ATOM 1288 C CA . LYS A 1 165 ? -5.807 16.020 -2.224 1.00 62.06 165 LYS A CA 1
ATOM 1289 C C . LYS A 1 165 ? -5.352 14.563 -2.306 1.00 62.06 165 LYS A C 1
ATOM 1291 O O . LYS A 1 165 ? -5.535 13.935 -3.344 1.00 62.06 165 LYS A O 1
ATOM 1296 N N . VAL A 1 166 ? -4.785 14.010 -1.231 1.00 59.00 166 VAL A N 1
ATOM 1297 C CA . VAL A 1 166 ? -4.403 12.588 -1.166 1.00 59.00 166 VAL A CA 1
ATOM 1298 C C . VAL A 1 166 ? -5.642 11.685 -1.174 1.00 59.00 166 VAL A C 1
ATOM 1300 O O . VAL A 1 166 ? -5.618 10.651 -1.835 1.00 59.00 166 VAL A O 1
ATOM 1303 N N . LEU A 1 167 ? -6.727 12.080 -0.499 1.00 58.47 167 LEU A N 1
ATOM 1304 C CA . LEU A 1 167 ? -8.006 11.357 -0.516 1.00 58.47 167 LEU A CA 1
ATOM 1305 C C . LEU A 1 167 ? -8.725 11.460 -1.872 1.00 58.47 167 LEU A C 1
ATOM 1307 O O . LEU A 1 167 ? -9.334 10.494 -2.316 1.00 58.47 167 LEU A O 1
ATOM 1311 N N . GLN A 1 168 ? -8.633 12.596 -2.570 1.00 57.22 168 GLN A N 1
ATOM 1312 C CA . GLN A 1 168 ? -9.177 12.739 -3.928 1.00 57.22 168 GLN A CA 1
ATOM 1313 C C . GLN A 1 168 ? -8.362 11.962 -4.974 1.00 57.22 168 GLN A C 1
ATOM 1315 O O . GLN A 1 168 ? -8.941 11.403 -5.905 1.00 57.22 168 GLN A O 1
ATOM 1320 N N . ALA A 1 169 ? -7.040 11.860 -4.798 1.00 53.88 169 ALA A N 1
ATOM 1321 C CA . ALA A 1 169 ? -6.156 11.092 -5.676 1.00 53.88 169 ALA A CA 1
ATOM 1322 C C . ALA A 1 169 ? -6.400 9.569 -5.637 1.00 53.88 169 ALA A C 1
ATOM 1324 O O . ALA A 1 169 ? -5.904 8.862 -6.511 1.00 53.88 169 ALA A O 1
ATOM 1325 N N . ASP A 1 170 ? -7.180 9.043 -4.682 1.00 51.41 170 ASP A N 1
ATOM 1326 C CA . ASP A 1 170 ? -7.615 7.637 -4.699 1.00 51.41 170 ASP A CA 1
ATOM 1327 C C . ASP A 1 170 ? -8.527 7.305 -5.897 1.00 51.41 170 ASP A C 1
ATOM 1329 O O . ASP A 1 170 ? -8.683 6.130 -6.220 1.00 51.41 170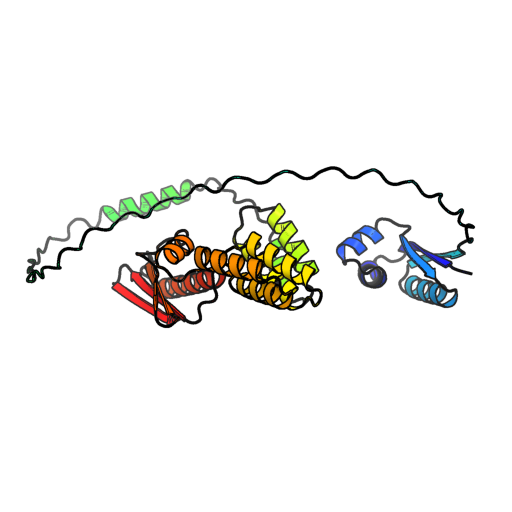 ASP A O 1
ATOM 1333 N N . ARG A 1 171 ? -9.094 8.312 -6.584 1.00 50.28 171 ARG A N 1
ATOM 1334 C CA . ARG A 1 171 ? -10.022 8.121 -7.714 1.00 50.28 171 ARG A CA 1
ATOM 1335 C C . ARG A 1 171 ? -9.393 8.232 -9.110 1.00 50.28 171 ARG A C 1
ATOM 1337 O O . ARG A 1 171 ? -10.056 7.861 -10.072 1.00 50.28 171 ARG A O 1
ATOM 1344 N N . GLU A 1 172 ? -8.151 8.709 -9.248 1.00 48.66 172 GLU A N 1
ATOM 1345 C CA . GLU A 1 172 ? -7.486 8.877 -10.556 1.00 48.66 172 GLU A CA 1
ATOM 1346 C C . GLU A 1 172 ? -6.368 7.841 -10.781 1.00 48.66 172 GLU A C 1
ATOM 1348 O O . GLU A 1 172 ? -5.435 7.692 -9.993 1.00 48.66 172 GLU A O 1
ATOM 1353 N N . THR A 1 173 ? -6.459 7.137 -11.907 1.00 54.69 173 THR A N 1
ATOM 1354 C CA . THR A 1 173 ? -5.721 5.931 -12.321 1.00 54.69 173 THR A CA 1
ATOM 1355 C C . THR A 1 173 ? -4.252 6.144 -12.721 1.00 54.69 173 THR A C 1
ATOM 1357 O O . THR A 1 173 ? -3.727 5.380 -13.526 1.00 54.69 173 THR A O 1
ATOM 1360 N N . ILE A 1 174 ? -3.542 7.134 -12.162 1.00 73.69 174 ILE A N 1
ATOM 1361 C CA . ILE A 1 174 ? -2.101 7.317 -12.431 1.00 73.69 174 ILE A CA 1
ATOM 1362 C C . ILE A 1 174 ? -1.292 6.998 -11.164 1.00 73.69 174 ILE A C 1
ATOM 1364 O O . ILE A 1 174 ? -1.079 7.886 -10.327 1.00 73.69 174 ILE A O 1
ATOM 1368 N N . PRO A 1 175 ? -0.798 5.749 -11.013 1.00 82.44 175 PRO A N 1
ATOM 1369 C CA . PRO A 1 175 ? 0.015 5.334 -9.871 1.00 82.44 175 PRO A CA 1
ATOM 1370 C C . PRO A 1 175 ? 1.191 6.275 -9.599 1.00 82.44 175 PRO A C 1
ATOM 1372 O O . PRO A 1 175 ? 1.502 6.544 -8.443 1.00 82.44 175 PRO A O 1
ATOM 1375 N N . ASP A 1 176 ? 1.805 6.835 -10.643 1.00 88.31 176 ASP A N 1
ATOM 1376 C CA . ASP A 1 176 ? 2.977 7.709 -10.524 1.00 88.31 176 ASP A CA 1
ATOM 1377 C C . ASP A 1 176 ? 2.692 9.025 -9.812 1.00 88.31 176 ASP A C 1
ATOM 1379 O O . ASP A 1 176 ? 3.428 9.411 -8.899 1.00 88.31 176 ASP A O 1
ATOM 1383 N N . ARG A 1 177 ? 1.581 9.682 -10.157 1.00 88.69 177 ARG A N 1
ATOM 1384 C CA . ARG A 1 177 ? 1.155 10.912 -9.484 1.00 88.69 177 ARG A CA 1
ATOM 1385 C C . ARG A 1 177 ? 0.847 10.638 -8.015 1.00 88.69 177 ARG A C 1
ATOM 1387 O O . ARG A 1 177 ? 1.273 11.388 -7.138 1.00 88.69 177 ARG A O 1
ATOM 1394 N N . LYS A 1 178 ? 0.157 9.529 -7.737 1.00 89.69 178 LYS A N 1
ATOM 1395 C CA . LYS A 1 178 ? -0.179 9.110 -6.373 1.00 89.69 178 LYS A CA 1
ATOM 1396 C C . LYS A 1 178 ? 1.072 8.799 -5.547 1.00 89.69 178 LYS A C 1
ATOM 1398 O O . LYS A 1 178 ? 1.178 9.258 -4.412 1.00 89.69 178 LYS A O 1
ATOM 1403 N N . ILE A 1 179 ? 2.048 8.095 -6.124 1.00 93.31 179 ILE A N 1
ATOM 1404 C CA . ILE A 1 179 ? 3.354 7.833 -5.500 1.00 93.31 179 ILE A CA 1
ATOM 1405 C C . ILE A 1 179 ? 4.069 9.149 -5.183 1.00 93.31 179 ILE A C 1
ATOM 1407 O O . ILE A 1 179 ? 4.564 9.306 -4.068 1.00 93.31 179 ILE A O 1
ATOM 1411 N N . ALA A 1 180 ? 4.114 10.098 -6.122 1.00 93.12 180 ALA A N 1
ATOM 1412 C CA . ALA A 1 180 ? 4.777 11.386 -5.918 1.00 93.12 180 ALA A CA 1
ATOM 1413 C C . ALA A 1 180 ? 4.148 12.184 -4.761 1.00 93.12 180 ALA A C 1
ATOM 1415 O O . ALA A 1 180 ? 4.865 12.666 -3.882 1.00 93.12 180 ALA A O 1
ATOM 1416 N N . LEU A 1 181 ? 2.813 12.258 -4.709 1.00 92.50 181 LEU A N 1
ATOM 1417 C CA . LEU A 1 181 ? 2.084 12.932 -3.630 1.00 92.50 181 LEU A CA 1
ATOM 1418 C C . LEU A 1 181 ? 2.311 12.260 -2.271 1.00 92.50 181 LEU A C 1
ATOM 1420 O O . LEU A 1 181 ? 2.607 12.942 -1.291 1.00 92.50 181 LEU A O 1
ATOM 1424 N N . LEU A 1 182 ? 2.220 10.929 -2.210 1.00 93.50 182 LEU A N 1
ATOM 1425 C CA . LEU A 1 182 ? 2.444 10.174 -0.976 1.00 93.50 182 LEU A CA 1
ATOM 1426 C C . LEU A 1 182 ? 3.890 10.292 -0.485 1.00 93.50 182 LEU A C 1
ATOM 1428 O O . LEU A 1 182 ? 4.110 10.430 0.715 1.00 93.50 182 LEU A O 1
ATOM 1432 N N . LYS A 1 183 ? 4.876 10.292 -1.390 1.00 95.19 183 LYS A N 1
ATOM 1433 C CA . LYS A 1 183 ? 6.282 10.542 -1.041 1.00 95.19 183 LYS A CA 1
ATOM 1434 C C . LYS A 1 183 ? 6.489 11.937 -0.473 1.00 95.19 183 LYS A C 1
ATOM 1436 O O . LYS A 1 183 ? 7.176 12.071 0.535 1.00 95.19 183 LYS A O 1
ATOM 1441 N N . LYS A 1 184 ? 5.882 12.957 -1.086 1.00 95.19 184 LYS A N 1
ATOM 1442 C CA . LYS A 1 184 ? 5.939 14.328 -0.573 1.00 95.19 184 LYS A CA 1
ATOM 1443 C C . LYS A 1 184 ? 5.341 14.408 0.834 1.00 95.19 184 LYS A C 1
ATOM 1445 O O . LYS A 1 184 ? 6.026 14.840 1.755 1.00 95.19 184 LYS A O 1
ATOM 1450 N N . ALA A 1 185 ? 4.129 13.891 1.027 1.00 93.38 185 ALA A N 1
ATOM 1451 C CA . ALA A 1 185 ? 3.488 13.860 2.342 1.00 93.38 185 ALA A CA 1
ATOM 1452 C C . ALA A 1 185 ? 4.324 13.087 3.382 1.00 93.38 185 ALA A C 1
ATOM 1454 O O . ALA A 1 185 ? 4.432 13.507 4.531 1.00 93.38 185 ALA A O 1
ATOM 1455 N N . LEU A 1 186 ? 4.963 11.981 2.982 1.00 94.25 186 LEU A N 1
ATOM 1456 C CA . LEU A 1 186 ? 5.837 11.205 3.861 1.00 94.25 186 LEU A CA 1
ATOM 1457 C C . LEU A 1 186 ? 7.132 11.955 4.208 1.00 94.25 186 LEU A C 1
ATOM 1459 O O . LEU A 1 186 ? 7.622 11.810 5.321 1.00 94.25 186 LEU A O 1
ATOM 1463 N N . SER A 1 187 ? 7.676 12.767 3.297 1.00 94.44 187 SER A N 1
ATOM 1464 C CA . SER A 1 187 ? 8.840 13.617 3.588 1.00 94.44 187 SER A CA 1
ATOM 1465 C C . SER A 1 187 ? 8.523 14.714 4.608 1.00 94.44 187 SER A C 1
ATOM 1467 O O . SER A 1 187 ? 9.370 15.051 5.428 1.00 94.44 187 SER A O 1
ATOM 1469 N N . GLU A 1 188 ? 7.286 15.212 4.605 1.00 94.62 188 GLU A N 1
ATOM 1470 C CA . GLU A 1 188 ? 6.789 16.180 5.586 1.00 94.62 188 GLU A CA 1
ATOM 1471 C C . GLU A 1 188 ? 6.465 15.506 6.934 1.00 94.62 188 GLU A C 1
ATOM 1473 O O . GLU A 1 188 ? 6.611 16.123 7.988 1.00 94.62 188 GLU A O 1
ATOM 1478 N N . GLN A 1 189 ? 6.041 14.234 6.920 1.00 94.25 189 GLN A N 1
ATOM 1479 C CA . GLN A 1 189 ? 5.649 13.470 8.114 1.00 94.25 189 GLN A CA 1
ATOM 1480 C C . GLN A 1 189 ? 6.239 12.041 8.126 1.00 94.25 189 GLN A C 1
ATOM 1482 O O . GLN A 1 189 ? 5.502 11.058 7.967 1.00 94.25 189 GLN A O 1
ATOM 1487 N N . PRO A 1 190 ? 7.555 11.880 8.374 1.00 91.25 190 PRO A N 1
ATOM 1488 C CA . PRO A 1 190 ? 8.252 10.592 8.232 1.00 91.25 190 PRO A CA 1
ATOM 1489 C C . PRO A 1 190 ? 7.739 9.472 9.149 1.00 91.25 190 PRO A C 1
ATOM 1491 O O . PRO A 1 190 ? 7.842 8.283 8.827 1.00 91.25 190 PRO A O 1
ATOM 1494 N N . GLN A 1 191 ? 7.179 9.844 10.300 1.00 89.31 191 GLN A N 1
ATOM 1495 C CA . GLN A 1 191 ? 6.631 8.927 11.300 1.00 89.31 191 GLN A CA 1
ATOM 1496 C C . GLN A 1 191 ? 5.220 8.409 10.976 1.00 89.31 191 GLN A C 1
ATOM 1498 O O . GLN A 1 191 ? 4.732 7.506 11.658 1.00 89.31 191 GLN A O 1
ATOM 1503 N N . MET A 1 192 ? 4.540 8.941 9.954 1.00 89.56 192 MET A N 1
ATOM 1504 C CA . MET A 1 192 ? 3.144 8.596 9.684 1.00 89.56 192 MET A CA 1
ATOM 1505 C C . MET A 1 192 ? 3.021 7.218 9.009 1.00 89.56 192 MET A C 1
ATOM 1507 O O . MET A 1 192 ? 3.052 7.086 7.784 1.00 89.56 192 MET A O 1
ATOM 1511 N N . LYS A 1 193 ? 2.834 6.171 9.824 1.00 88.94 193 LYS A N 1
ATOM 1512 C CA . LYS A 1 193 ? 2.685 4.767 9.388 1.00 88.94 193 LYS A CA 1
ATOM 1513 C C . LYS A 1 193 ? 1.613 4.581 8.311 1.00 88.94 193 LYS A C 1
ATOM 1515 O O . LYS A 1 193 ? 1.841 3.861 7.343 1.00 88.94 193 LYS A O 1
ATOM 1520 N N . ALA A 1 194 ? 0.489 5.290 8.423 1.00 86.88 194 ALA A N 1
ATOM 1521 C CA . ALA A 1 194 ? -0.586 5.256 7.433 1.00 86.88 194 ALA A CA 1
ATOM 1522 C C . ALA A 1 194 ? -0.114 5.642 6.015 1.00 86.88 194 ALA A C 1
ATOM 1524 O O . ALA A 1 194 ? -0.500 4.989 5.047 1.00 86.88 194 ALA A O 1
ATOM 1525 N N . LEU A 1 195 ? 0.768 6.643 5.879 1.00 90.62 195 LEU A N 1
ATOM 1526 C CA . LEU A 1 195 ? 1.328 7.025 4.575 1.00 90.62 195 LEU A CA 1
ATOM 1527 C C . LEU A 1 195 ? 2.239 5.936 4.015 1.00 90.62 195 LEU A C 1
ATOM 1529 O O . LEU A 1 195 ? 2.147 5.623 2.830 1.00 90.62 195 LEU A O 1
ATOM 1533 N N . LYS A 1 196 ? 3.074 5.319 4.860 1.00 93.06 196 LYS A N 1
ATOM 1534 C CA . LYS A 1 196 ? 3.934 4.202 4.447 1.00 93.06 196 LYS A CA 1
ATOM 1535 C C . LYS A 1 196 ? 3.109 3.006 3.957 1.00 93.06 196 LYS A C 1
ATOM 1537 O O . LYS A 1 196 ? 3.397 2.467 2.891 1.00 93.06 196 LYS A O 1
ATOM 1542 N N . ARG A 1 197 ? 2.029 2.648 4.665 1.00 89.94 197 ARG A N 1
ATOM 1543 C CA . ARG A 1 197 ? 1.086 1.587 4.251 1.00 89.94 197 ARG A CA 1
ATOM 1544 C C . ARG A 1 197 ? 0.439 1.883 2.896 1.00 89.94 197 ARG A C 1
ATOM 1546 O O . ARG A 1 197 ? 0.462 1.038 1.999 1.00 89.94 197 ARG A O 1
ATOM 1553 N N . ARG A 1 198 ? -0.065 3.107 2.703 1.00 91.62 198 ARG A N 1
ATOM 1554 C CA . ARG A 1 198 ? -0.635 3.540 1.416 1.00 91.62 198 ARG A CA 1
ATOM 1555 C C . ARG A 1 198 ? 0.398 3.485 0.296 1.00 91.62 198 ARG A C 1
ATOM 1557 O O . ARG A 1 198 ? 0.111 2.952 -0.770 1.00 91.62 198 ARG A O 1
ATOM 1564 N N . LEU A 1 199 ? 1.606 3.985 0.541 1.00 94.12 199 LEU A N 1
ATOM 1565 C CA . LEU A 1 199 ? 2.682 3.979 -0.446 1.00 94.12 199 LEU A CA 1
ATOM 1566 C C . LEU A 1 199 ? 3.068 2.547 -0.840 1.00 94.12 199 LEU A C 1
ATOM 1568 O O . LEU A 1 199 ? 3.195 2.257 -2.026 1.00 94.12 199 LEU A O 1
ATOM 1572 N N . SER A 1 200 ? 3.155 1.639 0.135 1.00 94.62 200 SER A N 1
ATOM 1573 C CA . SER A 1 200 ? 3.358 0.207 -0.100 1.00 94.62 200 SER A CA 1
ATOM 1574 C C . SER A 1 200 ? 2.272 -0.406 -0.993 1.00 94.62 200 SER A C 1
ATOM 1576 O O . SER A 1 200 ? 2.580 -1.095 -1.968 1.00 94.62 200 SER A O 1
ATOM 1578 N N . THR A 1 201 ? 1.003 -0.101 -0.714 1.00 92.12 201 THR A N 1
ATOM 1579 C CA . THR A 1 201 ? -0.144 -0.589 -1.500 1.00 92.12 201 THR A CA 1
ATOM 1580 C C . THR A 1 201 ? -0.066 -0.111 -2.950 1.00 92.12 201 THR A C 1
ATOM 1582 O O . THR A 1 201 ? -0.190 -0.906 -3.880 1.00 92.12 201 THR A O 1
ATOM 1585 N N . VAL A 1 202 ? 0.215 1.180 -3.161 1.00 94.25 202 VAL A N 1
ATOM 1586 C CA . VAL A 1 202 ? 0.323 1.759 -4.509 1.00 94.25 202 VAL A CA 1
ATOM 1587 C C . VAL A 1 202 ? 1.509 1.175 -5.275 1.00 94.25 202 VAL A C 1
ATOM 1589 O O . VAL A 1 202 ? 1.373 0.870 -6.458 1.00 94.25 202 VAL A O 1
ATOM 1592 N N . TYR A 1 203 ? 2.653 0.965 -4.617 1.00 96.00 203 TYR A N 1
ATOM 1593 C CA . TYR A 1 203 ? 3.797 0.299 -5.241 1.00 96.00 203 TYR A CA 1
ATOM 1594 C C . TYR A 1 203 ? 3.495 -1.143 -5.642 1.00 96.00 203 TYR A C 1
ATOM 1596 O O . TYR A 1 203 ? 3.888 -1.557 -6.727 1.00 96.00 203 TYR A O 1
ATOM 1604 N N . SER A 1 204 ? 2.754 -1.877 -4.816 1.00 95.62 204 SER A N 1
ATOM 1605 C CA . SER A 1 204 ? 2.349 -3.253 -5.122 1.00 95.62 204 SER A CA 1
ATOM 1606 C C . SER A 1 204 ? 1.400 -3.306 -6.321 1.00 95.62 204 SER A C 1
ATOM 1608 O O . SER A 1 204 ? 1.575 -4.134 -7.210 1.00 95.62 204 SER A O 1
ATOM 1610 N N . GLY A 1 205 ? 0.436 -2.380 -6.392 1.00 93.75 205 GLY A N 1
ATOM 1611 C CA . GLY A 1 205 ? -0.445 -2.246 -7.555 1.00 93.75 205 GLY A CA 1
ATOM 1612 C C . GLY A 1 205 ? 0.313 -1.856 -8.828 1.00 93.75 205 GLY A C 1
ATOM 1613 O O . GLY A 1 205 ? 0.050 -2.406 -9.892 1.00 93.75 205 GLY A O 1
ATOM 1614 N N . LYS A 1 206 ? 1.303 -0.959 -8.718 1.00 94.62 206 LYS A N 1
ATOM 1615 C CA . LYS A 1 206 ? 2.183 -0.597 -9.839 1.00 94.62 206 LYS A CA 1
ATOM 1616 C C . LYS A 1 206 ? 3.040 -1.779 -10.301 1.00 94.62 206 LYS A C 1
ATOM 1618 O O . LYS A 1 206 ? 3.234 -1.954 -11.499 1.00 94.62 206 LYS A O 1
ATOM 1623 N N . ALA A 1 207 ? 3.553 -2.582 -9.371 1.00 95.44 207 ALA A N 1
ATOM 1624 C CA . ALA A 1 207 ? 4.303 -3.789 -9.694 1.00 95.44 207 ALA A CA 1
ATOM 1625 C C . ALA A 1 207 ? 3.437 -4.764 -10.503 1.00 95.44 207 ALA A C 1
ATOM 1627 O O . ALA A 1 207 ? 3.846 -5.187 -11.579 1.00 95.44 207 ALA A O 1
ATOM 1628 N N . ALA A 1 208 ? 2.211 -5.026 -10.040 1.00 94.75 208 ALA A N 1
ATOM 1629 C CA . ALA A 1 208 ? 1.279 -5.943 -10.693 1.00 94.75 208 ALA A CA 1
ATOM 1630 C C . ALA A 1 208 ? 0.912 -5.536 -12.135 1.00 94.75 208 ALA A C 1
ATOM 1632 O O . ALA A 1 208 ? 0.625 -6.402 -12.955 1.00 94.75 208 ALA A O 1
ATOM 1633 N N . SER A 1 209 ? 0.937 -4.239 -12.462 1.00 94.12 209 SER A N 1
ATOM 1634 C CA . SER A 1 209 ? 0.681 -3.730 -13.817 1.00 94.12 209 SER A CA 1
ATOM 1635 C C . SER A 1 209 ? 1.940 -3.513 -14.666 1.00 94.12 209 SER A C 1
ATOM 1637 O O . SER A 1 209 ? 1.835 -3.087 -15.816 1.00 94.12 209 SER A O 1
ATOM 1639 N N . THR A 1 210 ? 3.135 -3.786 -14.133 1.00 93.38 210 THR A N 1
ATOM 1640 C CA . THR A 1 210 ? 4.405 -3.612 -14.851 1.00 93.38 210 THR A CA 1
ATOM 1641 C C . THR A 1 210 ? 4.807 -4.912 -15.547 1.00 93.38 210 THR A C 1
ATOM 1643 O O . THR A 1 210 ? 5.004 -5.927 -14.886 1.00 93.38 210 THR A O 1
ATOM 1646 N N . SER A 1 211 ? 4.996 -4.875 -16.869 1.00 92.88 211 SER A N 1
ATOM 1647 C CA . SER A 1 211 ? 5.444 -6.036 -17.658 1.00 92.88 211 SER A CA 1
ATOM 1648 C C . SER A 1 211 ? 6.952 -6.301 -17.572 1.00 92.88 211 SER A C 1
ATOM 1650 O O . SER A 1 211 ? 7.389 -7.441 -17.688 1.00 92.88 211 SER A O 1
ATOM 1652 N N . GLU A 1 212 ? 7.766 -5.262 -17.367 1.00 95.12 212 GLU A N 1
ATOM 1653 C CA . GLU A 1 212 ? 9.220 -5.395 -17.245 1.00 95.12 212 GLU A CA 1
ATOM 1654 C C . GLU A 1 212 ? 9.587 -6.053 -15.908 1.00 95.12 212 GLU A C 1
ATOM 1656 O O . GLU A 1 212 ? 9.474 -5.447 -14.837 1.00 95.12 212 GLU A O 1
ATOM 1661 N N . GLN A 1 213 ? 10.043 -7.301 -15.986 1.00 96.38 213 GLN A N 1
ATOM 1662 C CA . GLN A 1 213 ? 10.254 -8.190 -14.845 1.00 96.38 213 GLN A CA 1
ATOM 1663 C C . GLN A 1 213 ? 11.131 -7.591 -13.738 1.00 96.38 213 GLN A C 1
ATOM 1665 O O . GLN A 1 213 ? 10.720 -7.561 -12.578 1.00 96.38 213 GLN A O 1
ATOM 1670 N N . GLU A 1 214 ? 12.291 -7.028 -14.081 1.00 96.38 214 GLU A N 1
ATOM 1671 C CA . GLU A 1 214 ? 13.201 -6.420 -13.100 1.00 96.38 214 GLU A CA 1
ATOM 1672 C C . GLU A 1 214 ? 12.599 -5.182 -12.417 1.00 96.38 214 GLU A C 1
ATOM 1674 O O . GLU A 1 214 ? 12.803 -4.951 -11.222 1.00 96.38 214 GLU A O 1
ATOM 1679 N N . ARG A 1 215 ? 11.795 -4.385 -13.132 1.00 95.31 215 ARG A N 1
ATOM 1680 C CA . ARG A 1 215 ? 11.087 -3.250 -12.518 1.00 95.31 215 ARG A CA 1
ATOM 1681 C C . ARG A 1 215 ? 9.987 -3.717 -11.579 1.00 95.31 215 ARG A C 1
ATOM 1683 O O . ARG A 1 215 ? 9.834 -3.138 -10.505 1.00 95.31 215 ARG A O 1
ATOM 1690 N N . ARG A 1 216 ? 9.248 -4.758 -11.961 1.00 97.19 216 ARG A N 1
ATOM 1691 C CA . ARG A 1 216 ? 8.210 -5.371 -11.127 1.00 97.19 216 ARG A CA 1
ATOM 1692 C C . ARG A 1 216 ? 8.795 -5.888 -9.809 1.00 97.19 216 ARG A C 1
ATOM 1694 O O . ARG A 1 216 ? 8.297 -5.504 -8.751 1.00 97.19 216 ARG A O 1
ATOM 1701 N N . ILE A 1 217 ? 9.910 -6.626 -9.861 1.00 97.94 217 ILE A N 1
ATOM 1702 C CA . ILE A 1 217 ? 10.667 -7.072 -8.674 1.00 97.94 217 ILE A CA 1
ATOM 1703 C C . ILE A 1 217 ? 11.025 -5.874 -7.779 1.00 97.94 217 ILE A C 1
ATOM 1705 O O . ILE A 1 217 ? 10.705 -5.865 -6.588 1.00 97.94 217 ILE A O 1
ATOM 1709 N N . ARG A 1 218 ? 11.611 -4.811 -8.352 1.00 97.56 218 ARG A N 1
ATOM 1710 C CA . ARG A 1 218 ? 11.979 -3.598 -7.597 1.00 97.56 218 ARG A CA 1
ATOM 1711 C C . ARG A 1 218 ? 10.780 -2.902 -6.953 1.00 97.56 218 ARG A C 1
ATOM 1713 O O . ARG A 1 218 ? 10.897 -2.397 -5.837 1.00 97.56 218 ARG A O 1
ATOM 1720 N N . PHE A 1 219 ? 9.633 -2.840 -7.627 1.00 97.75 219 PHE A N 1
ATOM 1721 C CA . PHE A 1 219 ? 8.439 -2.218 -7.055 1.00 97.75 219 PHE A CA 1
ATOM 1722 C C . PHE A 1 219 ? 7.881 -3.013 -5.875 1.00 97.75 219 PHE A C 1
ATOM 1724 O O . PHE A 1 219 ? 7.508 -2.397 -4.876 1.00 97.75 219 PHE A O 1
ATOM 1731 N N . TYR A 1 220 ? 7.887 -4.346 -5.933 1.00 98.25 220 TYR A N 1
ATOM 1732 C CA . TYR A 1 220 ? 7.502 -5.157 -4.779 1.00 98.25 220 TYR A CA 1
ATOM 1733 C C . TYR A 1 220 ? 8.484 -5.014 -3.610 1.00 98.25 220 TYR A C 1
ATOM 1735 O O . TYR A 1 220 ? 8.052 -4.817 -2.474 1.00 98.25 220 TYR A O 1
ATOM 1743 N N . GLN A 1 221 ? 9.793 -4.993 -3.870 1.00 98.19 221 GLN A N 1
ATOM 1744 C CA . GLN A 1 221 ? 10.801 -4.720 -2.835 1.00 98.19 221 GLN A CA 1
ATOM 1745 C C . GLN A 1 221 ? 10.588 -3.349 -2.174 1.00 98.19 221 GLN A C 1
ATOM 1747 O O . GLN A 1 221 ? 10.603 -3.234 -0.946 1.00 98.19 221 GLN A O 1
ATOM 1752 N N . LEU A 1 222 ? 10.319 -2.306 -2.969 1.00 96.94 222 LEU A N 1
ATOM 1753 C CA . LEU A 1 222 ? 9.964 -0.985 -2.446 1.00 96.94 222 LEU A CA 1
ATOM 1754 C C . LEU A 1 222 ? 8.693 -1.046 -1.599 1.00 96.94 222 LEU A C 1
ATOM 1756 O O . LEU A 1 222 ? 8.669 -0.478 -0.506 1.00 96.94 222 LEU A O 1
ATOM 1760 N N . ALA A 1 223 ? 7.658 -1.751 -2.054 1.00 96.31 223 ALA A N 1
ATOM 1761 C CA . ALA A 1 223 ? 6.432 -1.906 -1.285 1.00 96.31 223 ALA A CA 1
ATOM 1762 C C . ALA A 1 223 ? 6.691 -2.538 0.092 1.00 96.31 223 ALA A C 1
ATOM 1764 O O . ALA A 1 223 ? 6.228 -1.996 1.101 1.00 96.31 223 ALA A O 1
ATOM 1765 N N . ILE A 1 224 ? 7.477 -3.614 0.152 1.00 96.31 224 ILE A N 1
ATOM 1766 C CA . ILE A 1 224 ? 7.867 -4.278 1.404 1.00 96.31 224 ILE A CA 1
ATOM 1767 C C . ILE A 1 224 ? 8.675 -3.327 2.296 1.00 96.31 224 ILE A C 1
ATOM 1769 O O . ILE A 1 224 ? 8.423 -3.254 3.495 1.00 96.31 224 ILE A O 1
ATOM 1773 N N . SER A 1 225 ? 9.586 -2.529 1.728 1.00 96.19 225 SER A N 1
ATOM 1774 C CA . SER A 1 225 ? 10.386 -1.577 2.515 1.00 96.19 225 SER A CA 1
ATOM 1775 C C . SER A 1 225 ? 9.545 -0.509 3.231 1.00 96.19 225 SER A C 1
ATOM 1777 O O . SER A 1 225 ? 9.904 -0.060 4.319 1.00 96.19 225 SER A O 1
ATOM 1779 N N . PHE A 1 226 ? 8.406 -0.113 2.648 1.00 94.12 226 PHE A N 1
ATOM 1780 C CA . PHE A 1 226 ? 7.480 0.830 3.278 1.00 94.12 226 PHE A CA 1
ATOM 1781 C C . PHE A 1 226 ? 6.543 0.149 4.279 1.00 94.12 226 PHE A C 1
ATOM 1783 O O . PHE A 1 226 ? 6.253 0.723 5.329 1.00 94.12 226 PHE A O 1
ATOM 1790 N N . ASN A 1 227 ? 6.065 -1.056 3.969 1.00 92.44 227 ASN A N 1
ATOM 1791 C CA . ASN A 1 227 ? 5.237 -1.854 4.866 1.00 92.44 227 ASN A CA 1
ATOM 1792 C C . ASN A 1 227 ? 5.642 -3.334 4.783 1.00 92.44 227 ASN A C 1
ATOM 1794 O O . ASN A 1 227 ? 5.160 -4.040 3.890 1.00 92.44 227 ASN A O 1
ATOM 1798 N N . PRO A 1 228 ? 6.451 -3.825 5.739 1.00 92.62 228 PRO A N 1
ATOM 1799 C CA . PRO A 1 228 ? 6.859 -5.227 5.792 1.00 92.62 228 PRO A CA 1
ATOM 1800 C C . PRO A 1 228 ? 5.689 -6.202 5.950 1.00 92.62 228 PRO A C 1
ATOM 1802 O O . PRO A 1 228 ? 5.856 -7.396 5.722 1.00 92.62 228 PRO A O 1
ATOM 1805 N N . HIS A 1 229 ? 4.502 -5.714 6.318 1.00 90.44 229 HIS A N 1
ATOM 1806 C CA . HIS A 1 229 ? 3.317 -6.542 6.513 1.00 90.44 229 HIS A CA 1
ATOM 1807 C C . HIS A 1 229 ? 2.403 -6.625 5.279 1.00 90.44 229 HIS A C 1
ATOM 1809 O O . HIS A 1 229 ? 1.366 -7.283 5.313 1.00 90.44 229 HIS A O 1
ATOM 1815 N N . ASN A 1 230 ? 2.789 -6.013 4.156 1.00 90.75 230 ASN A N 1
ATOM 1816 C CA . ASN A 1 230 ? 2.019 -6.093 2.920 1.00 90.75 230 ASN A CA 1
ATOM 1817 C C . ASN A 1 230 ? 2.160 -7.477 2.258 1.00 90.75 230 ASN A C 1
ATOM 1819 O O . ASN A 1 230 ? 3.088 -7.716 1.486 1.00 90.75 230 ASN A O 1
ATOM 1823 N N . ARG A 1 231 ? 1.214 -8.382 2.542 1.00 91.25 231 ARG A N 1
ATOM 1824 C CA . ARG A 1 231 ? 1.188 -9.745 1.986 1.00 91.25 231 ARG A CA 1
ATOM 1825 C C . ARG A 1 231 ? 1.188 -9.763 0.454 1.00 91.25 231 ARG A C 1
ATOM 1827 O O . ARG A 1 231 ? 1.965 -10.515 -0.120 1.00 91.25 231 ARG A O 1
ATOM 1834 N N . MET A 1 232 ? 0.402 -8.899 -0.193 1.00 92.94 232 MET A N 1
ATOM 1835 C CA . MET A 1 232 ? 0.345 -8.823 -1.659 1.00 92.94 232 MET A CA 1
ATOM 1836 C C . MET A 1 232 ? 1.718 -8.510 -2.268 1.00 92.94 232 MET A C 1
ATOM 1838 O O . MET A 1 232 ? 2.054 -9.029 -3.329 1.00 92.94 232 MET A O 1
ATOM 1842 N N . ALA A 1 233 ? 2.528 -7.686 -1.596 1.00 96.12 233 ALA A N 1
ATOM 1843 C CA . ALA A 1 233 ? 3.878 -7.385 -2.057 1.00 96.12 233 ALA A CA 1
ATOM 1844 C C . ALA A 1 233 ? 4.827 -8.584 -1.942 1.00 96.12 233 ALA A C 1
ATOM 1846 O O . ALA A 1 233 ? 5.625 -8.815 -2.845 1.00 96.12 233 ALA A O 1
ATOM 1847 N N . TRP A 1 234 ? 4.733 -9.344 -0.849 1.00 97.00 234 TRP A N 1
ATOM 1848 C CA . TRP A 1 234 ? 5.514 -10.567 -0.661 1.00 97.00 234 TRP A CA 1
ATOM 1849 C C . TRP A 1 234 ? 5.139 -11.648 -1.672 1.00 97.00 234 TRP A C 1
ATOM 1851 O O . TRP A 1 234 ? 6.029 -12.203 -2.309 1.00 97.00 234 TRP A O 1
ATOM 1861 N N . ASP A 1 235 ? 3.839 -11.906 -1.842 1.00 96.44 235 ASP A N 1
ATOM 1862 C CA . ASP A 1 235 ? 3.322 -12.876 -2.814 1.00 96.44 235 ASP A CA 1
ATOM 1863 C C . ASP A 1 235 ? 3.765 -12.498 -4.235 1.00 96.44 235 ASP A C 1
ATOM 1865 O O . ASP A 1 235 ? 4.285 -13.324 -4.979 1.00 96.44 235 ASP A O 1
ATOM 1869 N N . GLY A 1 236 ? 3.627 -11.218 -4.594 1.00 97.75 236 GLY A N 1
ATOM 1870 C CA . GLY A 1 236 ? 4.038 -10.720 -5.901 1.00 97.75 236 GLY A CA 1
ATOM 1871 C C . GLY A 1 236 ? 5.549 -10.775 -6.139 1.00 97.75 236 GLY A C 1
ATOM 1872 O O . GLY A 1 236 ? 5.974 -11.077 -7.255 1.00 97.75 236 GLY A O 1
ATOM 1873 N N . LEU A 1 237 ? 6.370 -10.512 -5.114 1.00 98.38 237 LEU A N 1
ATOM 1874 C CA . LEU A 1 237 ? 7.829 -10.624 -5.209 1.00 98.38 237 LEU A CA 1
ATOM 1875 C C . LEU A 1 237 ? 8.267 -12.074 -5.433 1.00 98.38 237 LEU A C 1
ATOM 1877 O O . LEU A 1 237 ? 9.099 -12.315 -6.301 1.00 98.38 237 LEU A O 1
ATOM 1881 N N . GLU A 1 238 ? 7.699 -13.007 -4.667 1.00 98.25 238 GLU A N 1
ATOM 1882 C CA . GLU A 1 238 ? 7.946 -14.448 -4.781 1.00 98.25 238 GLU A CA 1
ATOM 1883 C C . GLU A 1 238 ? 7.664 -14.928 -6.211 1.00 98.25 238 GLU A C 1
ATOM 1885 O O . GLU A 1 238 ? 8.582 -15.386 -6.889 1.00 98.25 238 GLU A O 1
ATOM 1890 N N . VAL A 1 239 ? 6.450 -14.683 -6.719 1.00 98.31 239 VAL A N 1
ATOM 1891 C CA . VAL A 1 239 ? 6.055 -15.054 -8.091 1.00 98.31 239 VAL A CA 1
ATOM 1892 C C . VAL A 1 239 ? 6.949 -14.387 -9.140 1.00 98.31 239 VAL A C 1
ATOM 1894 O O . VAL A 1 239 ? 7.386 -15.030 -10.088 1.00 98.31 239 VAL A O 1
ATOM 1897 N N . SER A 1 240 ? 7.279 -13.101 -8.973 1.00 98.12 240 SER A N 1
ATOM 1898 C CA . SER A 1 240 ? 8.111 -12.383 -9.952 1.00 98.12 240 SER A CA 1
ATOM 1899 C C . SER A 1 240 ? 9.539 -12.928 -10.045 1.00 98.12 240 SER A C 1
ATOM 1901 O O . SER A 1 240 ? 10.142 -12.831 -11.116 1.00 98.12 240 SER A O 1
ATOM 1903 N N . LEU A 1 241 ? 10.087 -13.445 -8.938 1.00 98.38 241 LEU A N 1
ATOM 1904 C CA . LEU A 1 241 ? 11.408 -14.077 -8.885 1.00 98.38 241 LEU A CA 1
ATOM 1905 C C . LEU A 1 241 ? 11.383 -15.488 -9.473 1.00 98.38 241 LEU A C 1
ATOM 1907 O O . LEU A 1 241 ? 12.314 -15.854 -10.185 1.00 98.38 241 LEU A O 1
ATOM 1911 N N . GLU A 1 242 ? 10.322 -16.255 -9.218 1.00 98.25 242 GLU A N 1
ATOM 1912 C CA . GLU A 1 242 ? 10.115 -17.570 -9.837 1.00 98.25 242 GLU A CA 1
ATOM 1913 C C . GLU A 1 242 ? 9.997 -17.450 -11.357 1.00 98.25 242 GLU A C 1
ATOM 1915 O O . GLU A 1 242 ? 10.708 -18.135 -12.084 1.00 98.25 242 GLU A O 1
ATOM 1920 N N . GLU A 1 243 ? 9.198 -16.499 -11.848 1.00 97.94 243 GLU A N 1
ATOM 1921 C CA . GLU A 1 243 ? 9.095 -16.199 -13.282 1.00 97.94 243 GLU A CA 1
ATOM 1922 C C . GLU A 1 243 ? 10.431 -15.736 -13.894 1.00 97.94 243 GLU A C 1
ATOM 1924 O O . GLU A 1 243 ? 10.562 -15.698 -15.115 1.00 97.94 243 GLU A O 1
ATOM 1929 N N . ALA A 1 244 ? 11.394 -15.293 -13.075 1.00 97.75 244 ALA A N 1
ATOM 1930 C CA . ALA A 1 244 ? 12.722 -14.844 -13.508 1.00 97.75 244 ALA A CA 1
ATOM 1931 C C . ALA A 1 244 ? 13.776 -15.958 -13.421 1.00 97.75 244 ALA A C 1
ATOM 1933 O O . ALA A 1 244 ? 14.965 -15.672 -13.560 1.00 97.75 244 ALA A O 1
ATOM 1934 N N . ASP A 1 245 ? 13.362 -17.189 -13.105 1.00 98.06 245 ASP A N 1
ATOM 1935 C CA . ASP A 1 245 ? 14.229 -18.333 -12.813 1.00 98.06 245 ASP A CA 1
ATOM 1936 C C . ASP A 1 245 ? 15.217 -18.079 -11.647 1.00 98.06 245 ASP A C 1
ATOM 1938 O O . ASP A 1 245 ? 16.262 -18.724 -11.524 1.00 98.06 245 ASP A O 1
ATOM 1942 N N . ARG A 1 246 ? 14.886 -17.156 -10.729 1.00 98.06 246 ARG A N 1
ATOM 1943 C CA . ARG A 1 246 ? 15.703 -16.776 -9.554 1.00 98.06 246 ARG A CA 1
ATOM 1944 C C . ARG A 1 246 ? 15.277 -17.542 -8.297 1.00 98.06 246 ARG A C 1
ATOM 1946 O O . ARG A 1 246 ? 15.068 -16.957 -7.233 1.00 98.06 246 ARG A O 1
ATOM 1953 N N . MET A 1 247 ? 15.173 -18.867 -8.405 1.00 98.06 247 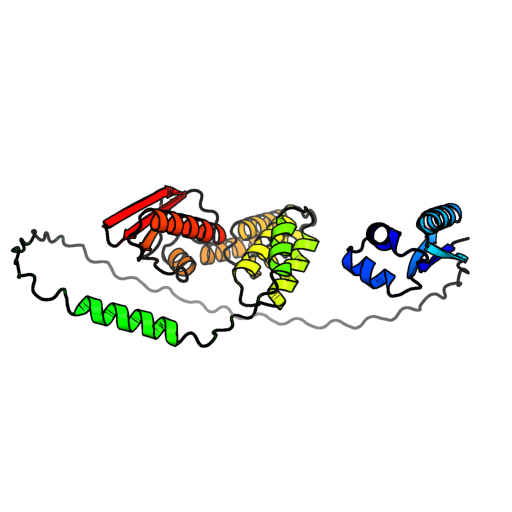MET A N 1
ATOM 1954 C CA . MET A 1 247 ? 14.640 -19.748 -7.347 1.00 98.06 247 MET A CA 1
ATOM 1955 C C . MET A 1 247 ? 15.295 -19.574 -5.959 1.00 98.06 247 MET A C 1
ATOM 1957 O O . MET A 1 247 ? 14.555 -19.460 -4.983 1.00 98.06 247 MET A O 1
ATOM 1961 N N . PRO A 1 248 ? 16.634 -19.454 -5.818 1.00 98.31 248 PRO A N 1
ATOM 1962 C CA . PRO A 1 248 ? 17.251 -19.268 -4.497 1.00 98.31 248 PRO A CA 1
ATOM 1963 C C . PRO A 1 248 ? 16.816 -17.974 -3.790 1.00 98.31 248 PRO A C 1
ATOM 1965 O O . PRO A 1 248 ? 16.719 -17.912 -2.561 1.00 98.31 248 PRO A O 1
ATOM 1968 N N . GLU A 1 249 ? 16.545 -16.920 -4.563 1.00 97.56 249 GLU A N 1
ATOM 1969 C CA . GLU A 1 249 ? 16.042 -15.658 -4.024 1.00 97.56 249 GLU A CA 1
ATOM 1970 C C . GLU A 1 249 ? 14.567 -15.769 -3.647 1.00 97.56 249 GLU A C 1
ATOM 1972 O O . GLU A 1 249 ? 14.180 -15.270 -2.591 1.00 97.56 249 GLU A O 1
ATOM 1977 N N . ALA A 1 250 ? 13.759 -16.459 -4.457 1.00 97.81 250 ALA A N 1
ATOM 1978 C CA . ALA A 1 250 ? 12.360 -16.738 -4.135 1.00 97.81 250 ALA A CA 1
ATOM 1979 C C . ALA A 1 250 ? 12.233 -17.530 -2.821 1.00 97.81 250 ALA A C 1
ATOM 1981 O O . ALA A 1 250 ? 11.432 -17.168 -1.958 1.00 97.81 250 ALA A O 1
ATOM 1982 N N . ASP A 1 251 ? 13.084 -18.538 -2.606 1.00 97.25 251 ASP A N 1
ATOM 1983 C CA . ASP A 1 251 ? 13.130 -19.308 -1.357 1.00 97.25 251 ASP A CA 1
ATOM 1984 C C . ASP A 1 251 ? 13.492 -18.430 -0.151 1.00 97.25 251 ASP A C 1
ATOM 1986 O O . ASP A 1 251 ? 12.851 -18.505 0.903 1.00 97.25 251 ASP A O 1
ATOM 1990 N N . SER A 1 252 ? 14.469 -17.534 -0.322 1.00 97.12 252 SER A N 1
ATOM 1991 C CA . SER A 1 252 ? 14.861 -16.564 0.708 1.00 97.12 252 SER A CA 1
ATOM 1992 C C . SER A 1 252 ? 13.71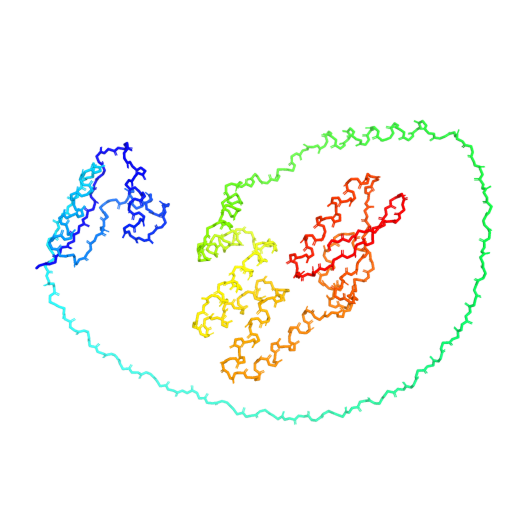6 -15.600 1.044 1.00 97.12 252 SER A C 1
ATOM 1994 O O . SER A 1 252 ? 13.449 -15.315 2.214 1.00 97.12 252 SER A O 1
ATOM 1996 N N . VAL A 1 253 ? 12.994 -15.125 0.023 1.00 97.50 253 VAL A N 1
ATOM 1997 C CA . VAL A 1 253 ? 11.805 -14.274 0.173 1.00 97.50 253 VAL A CA 1
ATOM 1998 C C . VAL A 1 253 ? 10.690 -15.023 0.900 1.00 97.50 253 VAL A C 1
ATOM 2000 O O . VAL A 1 253 ? 10.083 -14.459 1.810 1.00 97.50 253 VAL A O 1
ATOM 2003 N N . ARG A 1 254 ? 10.451 -16.298 0.575 1.00 97.19 254 ARG A N 1
ATOM 2004 C CA . ARG A 1 254 ? 9.450 -17.141 1.243 1.00 97.19 254 ARG A CA 1
ATOM 2005 C C . ARG A 1 254 ? 9.768 -17.341 2.723 1.00 97.19 254 ARG A C 1
ATOM 2007 O O . ARG A 1 254 ? 8.869 -17.235 3.560 1.00 97.19 254 ARG A O 1
ATOM 2014 N N . GLN A 1 255 ? 11.037 -17.568 3.064 1.00 96.38 255 GLN A N 1
ATOM 2015 C CA . GLN A 1 255 ? 11.468 -17.665 4.457 1.00 96.38 255 GLN A CA 1
ATOM 2016 C C . GLN A 1 255 ? 11.265 -16.334 5.200 1.00 96.38 255 GLN A C 1
ATOM 2018 O O . GLN A 1 255 ? 10.620 -16.311 6.249 1.00 96.38 255 GLN A O 1
ATOM 2023 N N . ALA A 1 256 ? 11.735 -15.216 4.640 1.00 95.50 256 ALA A N 1
ATOM 2024 C CA . ALA A 1 256 ? 11.588 -13.893 5.254 1.00 95.50 256 ALA A CA 1
ATOM 2025 C C . ALA A 1 256 ? 10.112 -13.485 5.429 1.00 95.50 256 ALA A C 1
ATOM 2027 O O . ALA A 1 256 ? 9.718 -12.930 6.461 1.00 95.50 256 ALA A O 1
ATOM 2028 N N . LYS A 1 257 ? 9.269 -13.818 4.446 1.00 94.56 257 LYS A N 1
ATOM 2029 C CA . LYS A 1 257 ? 7.812 -13.684 4.510 1.00 94.56 257 LYS A CA 1
ATOM 2030 C C . LYS A 1 257 ? 7.239 -14.500 5.661 1.00 94.56 257 LYS A C 1
ATOM 2032 O O . LYS A 1 257 ? 6.468 -13.953 6.439 1.00 94.56 257 LYS A O 1
ATOM 2037 N N . GLN A 1 258 ? 7.618 -15.768 5.821 1.00 92.38 258 GLN A N 1
ATOM 2038 C CA . GLN A 1 258 ? 7.148 -16.600 6.933 1.00 92.38 258 GLN A CA 1
ATOM 2039 C C . GLN A 1 258 ? 7.580 -16.037 8.297 1.00 92.38 258 GLN A C 1
ATOM 2041 O O . GLN A 1 258 ? 6.791 -16.025 9.240 1.00 92.38 258 GLN A O 1
ATOM 2046 N N . GLU A 1 259 ? 8.802 -15.520 8.408 1.00 91.00 259 GLU A N 1
ATOM 2047 C CA . GLU A 1 259 ? 9.307 -14.897 9.637 1.00 91.00 259 GLU A CA 1
ATOM 2048 C C . GLU A 1 259 ? 8.584 -13.585 9.979 1.00 91.00 259 GLU A C 1
ATOM 2050 O O . GLU A 1 259 ? 8.414 -13.265 11.156 1.00 91.00 259 GLU A O 1
ATOM 2055 N N . THR A 1 260 ? 8.132 -12.841 8.966 1.00 89.88 260 THR A N 1
ATOM 2056 C CA . THR A 1 260 ? 7.490 -11.525 9.130 1.00 89.88 260 THR A CA 1
ATOM 2057 C C . THR A 1 260 ? 5.967 -11.609 9.251 1.00 89.88 260 THR A C 1
ATOM 2059 O O . THR A 1 260 ? 5.355 -10.862 10.015 1.00 89.88 260 THR A O 1
ATOM 2062 N N . LEU A 1 261 ? 5.345 -12.496 8.474 1.00 89.31 261 LEU A N 1
ATOM 2063 C CA . LEU A 1 261 ? 3.898 -12.624 8.282 1.00 89.31 261 LEU A CA 1
ATOM 2064 C C . LEU A 1 261 ? 3.322 -13.951 8.775 1.00 89.31 261 LEU A C 1
ATOM 2066 O O . LEU A 1 261 ? 2.119 -14.165 8.624 1.00 89.31 261 LEU A O 1
ATOM 2070 N N . GLY A 1 262 ? 4.151 -14.842 9.320 1.00 89.31 262 GLY A N 1
ATOM 2071 C CA . GLY A 1 262 ? 3.710 -16.152 9.782 1.00 89.31 262 GLY A CA 1
ATOM 2072 C C . GLY A 1 262 ? 2.536 -16.059 10.756 1.00 89.31 262 GLY A C 1
ATOM 2073 O O . GLY A 1 262 ? 2.466 -15.160 11.591 1.00 89.31 262 GLY A O 1
ATOM 2074 N N . ASP A 1 263 ? 1.625 -17.024 10.660 1.00 88.56 263 ASP A N 1
ATOM 2075 C CA . ASP A 1 263 ? 0.379 -17.068 11.440 1.00 88.56 263 ASP A CA 1
ATOM 2076 C C . ASP A 1 263 ? 0.579 -17.522 12.894 1.00 88.56 263 ASP A C 1
ATOM 2078 O O . ASP A 1 263 ? -0.382 -17.744 13.636 1.00 88.56 263 ASP A O 1
ATOM 2082 N N . ASP A 1 264 ? 1.830 -17.679 13.325 1.00 89.75 264 ASP A N 1
ATOM 2083 C CA . ASP A 1 264 ? 2.123 -18.027 14.701 1.00 89.75 264 ASP A CA 1
ATOM 2084 C C . ASP A 1 264 ? 1.781 -16.874 15.659 1.00 89.75 264 ASP A C 1
ATOM 2086 O O . ASP A 1 264 ? 1.818 -15.683 15.336 1.00 89.75 264 ASP A O 1
ATOM 2090 N N . LYS A 1 265 ? 1.447 -17.243 16.897 1.00 87.81 265 LYS A N 1
ATOM 2091 C CA . LYS A 1 265 ? 1.016 -16.289 17.928 1.00 87.81 265 LYS A CA 1
ATOM 2092 C C . LYS A 1 265 ? 2.056 -15.206 18.215 1.00 87.81 265 LYS A C 1
ATOM 2094 O O . LYS A 1 265 ? 1.682 -14.121 18.649 1.00 87.81 265 LYS A O 1
ATOM 2099 N N . ARG A 1 266 ? 3.348 -15.493 18.029 1.00 87.94 266 ARG A N 1
ATOM 2100 C CA . ARG A 1 266 ? 4.427 -14.544 18.320 1.00 87.94 266 ARG A CA 1
ATOM 2101 C C . ARG A 1 266 ? 4.450 -13.445 17.264 1.00 87.94 266 ARG A C 1
ATOM 2103 O O . ARG A 1 266 ? 4.560 -12.276 17.625 1.00 87.94 266 ARG A O 1
ATOM 2110 N N . ASN A 1 267 ? 4.317 -13.808 15.996 1.00 88.38 267 ASN A N 1
ATOM 2111 C CA . ASN A 1 267 ? 4.287 -12.867 14.885 1.00 88.38 267 ASN A CA 1
ATOM 2112 C C . ASN A 1 267 ? 3.012 -12.027 14.892 1.00 88.38 267 ASN A C 1
ATOM 2114 O O . ASN A 1 267 ? 3.100 -10.803 14.816 1.00 88.38 267 ASN A O 1
ATOM 2118 N N . LEU A 1 268 ? 1.850 -12.644 15.123 1.00 89.38 268 LEU A N 1
ATOM 2119 C CA . LEU A 1 268 ? 0.604 -11.895 15.313 1.00 89.38 268 LEU A CA 1
ATOM 2120 C C . LEU A 1 268 ? 0.688 -10.964 16.532 1.00 89.38 268 LEU A C 1
ATOM 2122 O O . LEU A 1 268 ? 0.278 -9.809 16.459 1.00 89.38 268 LEU A O 1
ATOM 2126 N N . GLY A 1 269 ? 1.270 -11.429 17.642 1.00 89.06 269 GLY A N 1
ATOM 2127 C CA . GLY A 1 269 ? 1.488 -10.607 18.832 1.00 89.06 269 GLY A CA 1
ATOM 2128 C C . GLY A 1 269 ? 2.358 -9.377 18.558 1.00 89.06 269 GLY A C 1
ATOM 2129 O O . GLY A 1 269 ? 2.024 -8.293 19.021 1.00 89.06 269 GLY A O 1
ATOM 2130 N N . LYS A 1 270 ? 3.430 -9.513 17.765 1.00 87.44 270 LYS A N 1
ATOM 2131 C CA . LYS A 1 270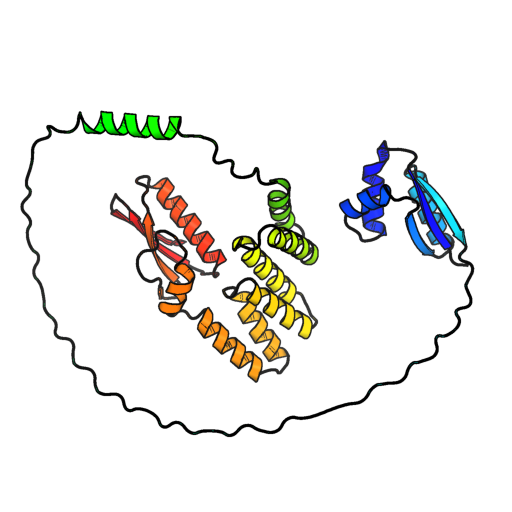 ? 4.260 -8.375 17.326 1.00 87.44 270 LYS A CA 1
ATOM 2132 C C . LYS A 1 270 ? 3.504 -7.432 16.389 1.00 87.44 270 LYS A C 1
ATOM 2134 O O . LYS A 1 270 ? 3.611 -6.222 16.540 1.00 87.44 270 LYS A O 1
ATOM 2139 N N . LEU A 1 271 ? 2.747 -7.980 15.437 1.00 86.19 271 LEU A N 1
ATOM 2140 C CA . LEU A 1 271 ? 1.992 -7.197 14.455 1.00 86.19 271 LEU A CA 1
ATOM 2141 C C . LEU A 1 271 ? 0.975 -6.274 15.135 1.00 86.19 271 LEU A C 1
ATOM 2143 O O . LEU A 1 271 ? 0.820 -5.119 14.752 1.00 86.19 271 LEU A O 1
ATOM 2147 N N . PHE A 1 272 ? 0.313 -6.788 16.170 1.00 89.31 272 PHE A N 1
ATOM 2148 C CA . PHE A 1 272 ? -0.781 -6.104 16.849 1.00 89.31 272 PHE A CA 1
ATOM 2149 C C . PHE A 1 272 ? -0.394 -5.500 18.202 1.00 89.31 272 PHE A C 1
ATOM 2151 O O . PHE A 1 272 ? -1.258 -4.954 18.881 1.00 89.31 272 PHE A O 1
ATOM 2158 N N . SER A 1 273 ? 0.887 -5.538 18.599 1.00 87.50 273 SER A N 1
ATOM 2159 C CA . SER A 1 273 ? 1.330 -4.988 19.894 1.00 87.50 273 SER A CA 1
ATOM 2160 C C . SER A 1 273 ? 1.134 -3.477 20.023 1.00 87.50 273 SER A C 1
ATOM 2162 O O . SER A 1 273 ? 1.178 -2.939 21.124 1.00 87.50 273 SER A O 1
ATOM 2164 N N . GLU A 1 274 ? 0.943 -2.791 18.899 1.00 85.81 274 GLU A N 1
ATOM 2165 C CA . GLU A 1 274 ? 0.741 -1.344 18.854 1.00 85.81 274 GLU A CA 1
ATOM 2166 C C . GLU A 1 274 ? -0.735 -0.942 18.960 1.00 85.81 274 GLU A C 1
ATOM 2168 O O . GLU A 1 274 ? -1.021 0.239 19.149 1.00 85.81 274 GLU A O 1
ATOM 2173 N N . LEU A 1 275 ? -1.663 -1.901 18.849 1.00 88.88 275 LEU A N 1
ATOM 2174 C CA . LEU A 1 275 ? -3.091 -1.629 18.943 1.00 88.88 275 LEU A CA 1
ATOM 2175 C C . LEU A 1 275 ? -3.476 -1.426 20.417 1.00 88.88 275 LEU A C 1
ATOM 2177 O O . LEU A 1 275 ? -3.347 -2.358 21.222 1.00 88.88 275 LEU A O 1
ATOM 2181 N N . PRO A 1 276 ? -3.944 -0.228 20.809 1.00 88.44 276 PRO A N 1
ATOM 2182 C CA . PRO A 1 276 ? -4.324 0.034 22.190 1.00 88.44 276 PRO A CA 1
ATOM 2183 C C . PRO A 1 276 ? -5.522 -0.835 22.580 1.00 88.44 276 PRO A C 1
ATOM 2185 O O . PRO A 1 276 ? -6.411 -1.068 21.772 1.00 88.44 276 PRO A O 1
ATOM 2188 N N . GLY A 1 277 ? -5.561 -1.310 23.826 1.00 91.12 277 GLY A N 1
ATOM 2189 C CA . GLY A 1 277 ? -6.695 -2.083 24.347 1.00 91.12 277 GLY A CA 1
ATOM 2190 C C . GLY A 1 277 ? -6.747 -3.553 23.917 1.00 91.12 277 GLY A C 1
ATOM 2191 O O . GLY A 1 277 ? -7.664 -4.257 24.336 1.00 91.12 277 GLY A O 1
ATOM 2192 N N . LEU A 1 278 ? -5.785 -4.056 23.134 1.00 93.81 278 LEU A N 1
ATOM 2193 C CA . LEU A 1 278 ? -5.707 -5.484 22.817 1.00 93.81 278 LEU A CA 1
ATOM 2194 C C . LEU A 1 278 ? -5.479 -6.310 24.099 1.00 93.81 278 LEU A C 1
ATOM 2196 O O . LEU A 1 278 ? -4.549 -6.057 24.866 1.00 93.81 278 LEU A O 1
ATOM 2200 N N . GLU A 1 279 ? -6.320 -7.316 24.331 1.00 93.56 279 GLU A N 1
ATOM 2201 C CA . GLU A 1 279 ? -6.191 -8.258 25.443 1.00 93.56 279 GLU A CA 1
ATOM 2202 C C . GLU A 1 279 ? -5.709 -9.625 24.928 1.00 93.56 279 GLU A C 1
ATOM 2204 O O . GLU A 1 279 ? -6.289 -10.226 24.021 1.00 93.56 279 GLU A O 1
ATOM 2209 N N . GLY A 1 280 ? -4.666 -10.166 25.559 1.00 91.25 280 GLY A N 1
ATOM 2210 C CA . GLY A 1 280 ? -4.133 -11.486 25.225 1.00 91.25 280 GLY A CA 1
ATOM 2211 C C . GLY A 1 280 ? -3.412 -11.546 23.874 1.00 91.25 280 GLY A C 1
ATOM 2212 O O . GLY A 1 280 ? -3.018 -10.532 23.308 1.00 91.25 280 GLY A O 1
ATOM 2213 N N . MET A 1 281 ? -3.185 -12.770 23.389 1.00 92.69 281 MET A N 1
ATOM 2214 C CA . MET A 1 281 ? -2.485 -13.008 22.125 1.00 92.69 281 MET A CA 1
ATOM 2215 C C . MET A 1 281 ? -3.490 -13.316 21.011 1.00 92.69 281 MET A C 1
ATOM 2217 O O . MET A 1 281 ? -4.288 -14.246 21.177 1.00 92.69 281 MET A O 1
ATOM 2221 N N . PRO A 1 282 ? -3.436 -12.593 19.881 1.00 94.62 282 PRO A N 1
ATOM 2222 C CA . PRO A 1 282 ? -4.247 -12.902 18.716 1.00 94.62 282 PRO A CA 1
ATOM 2223 C C . PRO A 1 282 ? -3.889 -14.282 18.158 1.00 94.62 282 PRO A C 1
ATOM 2225 O O . PRO A 1 282 ? -2.781 -14.798 18.336 1.00 94.62 282 PRO A O 1
ATOM 2228 N N . SER A 1 283 ? -4.855 -14.910 17.501 1.00 94.94 283 SER A N 1
ATOM 2229 C CA . SER A 1 283 ? -4.687 -16.235 16.908 1.00 94.94 283 SER A CA 1
ATOM 2230 C C . SER A 1 283 ? -5.510 -16.364 15.643 1.00 94.94 283 SER A C 1
ATOM 2232 O O . SER A 1 283 ? -6.589 -15.786 15.558 1.00 94.94 283 SER A O 1
ATOM 2234 N N . ILE A 1 284 ? -5.026 -17.152 14.691 1.00 93.44 284 ILE A N 1
ATOM 2235 C CA . ILE A 1 284 ? -5.772 -17.495 13.484 1.00 93.44 284 ILE A CA 1
ATOM 2236 C C . ILE A 1 284 ? -6.287 -18.925 13.632 1.00 93.44 284 ILE A C 1
ATOM 2238 O O . ILE A 1 284 ? -5.553 -19.822 14.048 1.00 93.44 284 ILE A O 1
ATOM 2242 N N . ALA A 1 285 ? -7.565 -19.128 13.329 1.00 92.44 285 ALA A N 1
ATOM 2243 C CA . ALA A 1 285 ? -8.179 -20.446 13.251 1.00 92.44 285 ALA A CA 1
ATOM 2244 C C . ALA A 1 285 ? -9.160 -20.459 12.080 1.00 92.44 285 ALA A C 1
ATOM 2246 O O . ALA A 1 285 ? -10.062 -19.626 12.048 1.00 92.44 285 ALA A O 1
ATOM 2247 N N . ASN A 1 286 ? -9.000 -21.402 11.145 1.00 89.25 286 ASN A N 1
ATOM 2248 C CA . ASN A 1 286 ? -9.839 -21.512 9.943 1.00 89.25 286 ASN A CA 1
ATOM 2249 C C . ASN A 1 286 ? -9.941 -20.169 9.188 1.00 89.25 286 ASN A C 1
ATOM 2251 O O . ASN A 1 286 ? -11.039 -19.644 9.010 1.00 89.25 286 ASN A O 1
ATOM 2255 N N . ASP A 1 287 ? -8.792 -19.558 8.880 1.00 86.94 287 ASP A N 1
ATOM 2256 C CA . ASP A 1 287 ? -8.665 -18.246 8.214 1.00 86.94 287 ASP A CA 1
ATOM 2257 C C . ASP A 1 287 ? -9.360 -17.064 8.909 1.00 86.94 287 ASP A C 1
ATOM 2259 O O . ASP A 1 287 ? -9.436 -15.957 8.376 1.00 86.94 287 ASP A O 1
ATOM 2263 N N . THR A 1 288 ? -9.826 -17.268 10.141 1.00 93.38 288 THR A N 1
ATOM 2264 C CA . THR A 1 288 ? -10.450 -16.232 10.957 1.00 93.38 288 THR A CA 1
ATOM 2265 C C . THR A 1 288 ? -9.449 -15.717 11.977 1.00 93.38 288 THR A C 1
ATOM 2267 O O . THR A 1 288 ? -8.975 -16.475 12.832 1.00 93.38 288 THR A O 1
ATOM 2270 N N . LEU A 1 289 ? -9.144 -14.419 11.918 1.00 95.69 289 LEU A N 1
ATOM 2271 C CA . LEU A 1 289 ? -8.363 -13.760 12.957 1.00 95.69 289 LEU A CA 1
ATOM 2272 C C . LEU A 1 289 ? -9.242 -13.568 14.191 1.00 95.69 289 LEU A C 1
ATOM 2274 O O . LEU A 1 289 ? -10.264 -12.894 14.136 1.00 95.69 289 LEU A O 1
ATOM 2278 N N . ARG A 1 290 ? -8.813 -14.126 15.318 1.00 96.81 290 ARG A N 1
ATOM 2279 C CA . ARG A 1 290 ? -9.458 -13.982 16.622 1.00 96.81 290 ARG A CA 1
ATOM 2280 C C . ARG A 1 290 ? -8.588 -13.161 17.549 1.00 96.81 290 ARG A C 1
ATOM 2282 O O . ARG A 1 290 ? -7.431 -13.515 17.788 1.00 96.81 290 ARG A O 1
ATOM 2289 N N . LEU A 1 291 ? -9.169 -12.122 18.131 1.00 96.44 291 LEU A N 1
ATOM 2290 C CA . LEU A 1 291 ? -8.512 -11.271 19.121 1.00 96.44 291 LEU A CA 1
ATOM 2291 C C . LEU A 1 291 ? -9.480 -10.866 20.230 1.00 96.44 291 LEU A C 1
ATOM 2293 O O . LEU A 1 291 ? -10.698 -10.883 20.046 1.00 96.44 291 LEU A O 1
ATOM 2297 N N . SER A 1 292 ? -8.929 -10.523 21.394 1.00 96.06 292 SER A N 1
ATOM 2298 C CA . SER A 1 292 ? -9.705 -9.907 22.470 1.00 96.06 292 SER A CA 1
ATOM 2299 C C . SER A 1 292 ? -9.336 -8.432 22.585 1.00 96.06 292 SER A C 1
ATOM 2301 O O . SER A 1 292 ? -8.188 -8.060 22.355 1.00 96.06 292 SER A O 1
ATOM 2303 N N . TYR A 1 293 ? -10.314 -7.594 22.902 1.00 96.56 293 TYR A N 1
ATOM 2304 C CA . TYR A 1 293 ? -10.161 -6.144 22.970 1.00 96.56 293 TYR A CA 1
ATOM 2305 C C . TYR A 1 293 ? -10.935 -5.592 24.166 1.00 96.56 293 TYR A C 1
ATOM 2307 O O . TYR A 1 293 ? -12.072 -5.995 24.398 1.00 96.56 293 TYR A O 1
ATOM 2315 N N . ARG A 1 294 ? -10.355 -4.664 24.923 1.00 96.81 294 ARG A N 1
ATOM 2316 C CA . ARG A 1 294 ? -11.019 -3.979 26.032 1.00 96.81 294 ARG A CA 1
ATOM 2317 C C . ARG A 1 294 ? -11.519 -2.614 25.587 1.00 96.81 294 ARG A C 1
ATOM 2319 O O . ARG A 1 294 ? -10.717 -1.738 25.289 1.00 96.81 294 ARG A O 1
ATOM 2326 N N . SER A 1 295 ? -12.833 -2.425 25.648 1.00 95.44 295 SER A N 1
ATOM 2327 C CA . SER A 1 295 ? -13.449 -1.105 25.508 1.00 95.44 295 SER A CA 1
ATOM 2328 C C . SER A 1 295 ? -13.682 -0.485 26.881 1.00 95.44 295 SER A C 1
ATOM 2330 O O . SER A 1 295 ? -14.165 -1.146 27.805 1.00 95.44 295 SER A O 1
ATOM 2332 N N . GLU A 1 296 ? -13.369 0.801 27.010 1.00 94.88 296 GLU A N 1
ATOM 2333 C CA . GLU A 1 296 ? -13.682 1.592 28.206 1.00 94.88 296 GLU A CA 1
ATOM 2334 C C . GLU A 1 296 ? -15.096 2.190 28.151 1.00 94.88 296 GLU A C 1
ATOM 2336 O O . GLU A 1 296 ? -15.642 2.618 29.173 1.00 94.88 296 GLU A O 1
ATOM 2341 N N . SER A 1 297 ? -15.717 2.198 26.968 1.00 94.06 297 SER A N 1
ATOM 2342 C CA . SER A 1 297 ? -17.045 2.763 26.778 1.00 94.06 297 SER A CA 1
ATOM 2343 C C . SER A 1 297 ? -18.119 1.890 27.423 1.00 94.06 297 SER A C 1
ATOM 2345 O O . SER A 1 297 ? -18.079 0.660 27.374 1.00 94.06 297 SER A O 1
ATOM 2347 N N . LYS A 1 298 ? -19.133 2.534 28.006 1.00 94.62 298 LYS A N 1
ATOM 2348 C CA . LYS A 1 298 ? -20.361 1.872 28.482 1.00 94.62 298 LYS A CA 1
ATOM 2349 C C . LYS A 1 298 ? -21.454 1.826 27.412 1.00 94.62 298 LYS A C 1
ATOM 2351 O O . LYS A 1 298 ? -22.431 1.101 27.588 1.00 94.62 298 LYS A O 1
ATOM 2356 N N . ASP A 1 299 ? -21.305 2.605 26.342 1.00 95.44 299 ASP A N 1
ATOM 2357 C CA . ASP A 1 299 ? -22.284 2.724 25.265 1.00 95.44 299 ASP A CA 1
ATOM 2358 C C . ASP A 1 299 ? -22.048 1.646 24.198 1.00 95.44 299 ASP A C 1
ATOM 2360 O O . ASP A 1 299 ? -20.977 1.562 23.594 1.00 95.44 299 ASP A O 1
ATOM 2364 N N . SER A 1 300 ? -23.078 0.838 23.948 1.00 91.69 300 SER A N 1
ATOM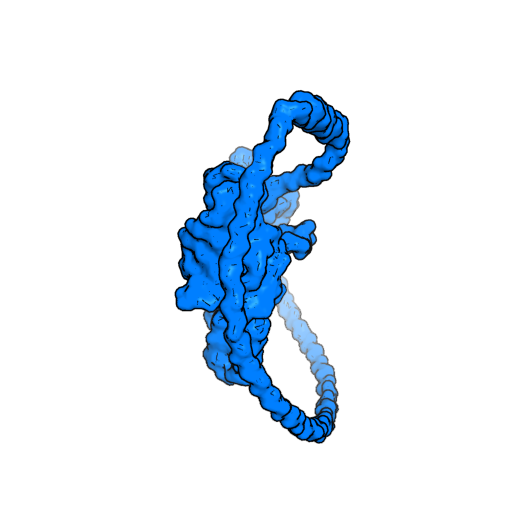 2365 C CA . SER A 1 300 ? -23.047 -0.253 22.972 1.00 91.69 300 SER A CA 1
ATOM 2366 C C . SER A 1 300 ? -22.805 0.190 21.523 1.00 91.69 300 SER A C 1
ATOM 2368 O O . SER A 1 300 ? -22.205 -0.568 20.758 1.00 91.69 300 SER A O 1
ATOM 2370 N N . LEU A 1 301 ? -23.240 1.396 21.134 1.00 91.62 301 LEU A N 1
ATOM 2371 C CA . LEU A 1 301 ? -23.021 1.924 19.784 1.00 91.62 301 LEU A CA 1
ATOM 2372 C C . LEU A 1 301 ? -21.560 2.325 19.595 1.00 91.62 301 LEU A C 1
ATOM 2374 O O . LEU A 1 301 ? -20.952 1.980 18.584 1.00 91.62 301 LEU A O 1
ATOM 2378 N N . VAL A 1 302 ? -20.979 2.981 20.602 1.00 92.50 302 VAL A N 1
ATOM 2379 C CA . VAL A 1 302 ? -19.557 3.352 20.605 1.00 92.50 302 VAL A CA 1
ATOM 2380 C C . VAL A 1 302 ? -18.682 2.100 20.557 1.00 92.50 302 VAL A C 1
ATOM 2382 O O . VAL A 1 302 ? -17.766 2.036 19.748 1.00 92.50 302 VAL A O 1
ATOM 2385 N N . GLN A 1 303 ? -19.014 1.065 21.332 1.00 91.69 303 GLN A N 1
ATOM 2386 C CA . GLN A 1 303 ? -18.307 -0.221 21.294 1.00 91.69 303 GLN A CA 1
ATOM 2387 C C . GLN A 1 303 ? -18.361 -0.880 19.905 1.00 91.69 303 GLN A C 1
ATOM 2389 O O . GLN A 1 303 ? -17.359 -1.396 19.415 1.00 91.69 303 GLN A O 1
ATOM 2394 N N . ALA A 1 304 ? -19.527 -0.874 19.249 1.00 88.75 304 ALA A N 1
ATOM 2395 C CA . ALA A 1 304 ? -19.656 -1.424 17.900 1.00 88.75 304 ALA A CA 1
ATOM 2396 C C . ALA A 1 304 ? -18.798 -0.651 16.886 1.00 88.75 304 ALA A C 1
ATOM 2398 O O . ALA A 1 304 ? -18.173 -1.266 16.023 1.00 88.75 304 ALA A O 1
ATOM 2399 N N . TYR A 1 305 ? -18.740 0.675 17.025 1.00 92.81 305 TYR A N 1
ATOM 2400 C CA . TYR A 1 305 ? -17.916 1.535 16.185 1.00 92.81 305 TYR A CA 1
ATOM 2401 C C . TYR A 1 305 ? -16.412 1.333 16.431 1.00 92.81 305 TYR A C 1
ATOM 2403 O O . TYR A 1 305 ? -15.655 1.211 15.474 1.00 92.81 305 TYR A O 1
ATOM 2411 N N . GLU A 1 306 ? -15.975 1.201 17.688 1.00 91.94 306 GLU A N 1
ATOM 2412 C CA . GLU A 1 306 ? -14.588 0.855 18.038 1.00 91.94 306 GLU A CA 1
ATOM 2413 C C . GLU A 1 306 ? -14.157 -0.475 17.410 1.00 91.94 306 GLU A C 1
ATOM 2415 O O . GLU A 1 306 ? -13.080 -0.564 16.827 1.00 91.94 306 GLU A O 1
ATOM 2420 N N . ALA A 1 307 ? -15.008 -1.503 17.480 1.00 93.88 307 ALA A N 1
ATOM 2421 C CA . ALA A 1 307 ? -14.718 -2.800 16.874 1.00 93.88 307 ALA A CA 1
ATOM 2422 C C . ALA A 1 307 ? -14.604 -2.728 15.347 1.00 93.88 307 ALA A C 1
ATOM 2424 O O . ALA A 1 307 ? -13.747 -3.396 14.773 1.00 93.88 307 ALA A O 1
ATOM 2425 N N . LEU A 1 308 ? -15.452 -1.921 14.701 1.00 93.00 308 LEU A N 1
ATOM 2426 C CA . LEU A 1 308 ? -15.387 -1.693 13.260 1.00 93.00 308 LEU A CA 1
ATOM 2427 C C . LEU A 1 308 ? -14.071 -1.011 12.874 1.00 93.00 308 LEU A C 1
ATOM 2429 O O . LEU A 1 308 ? -13.362 -1.524 12.014 1.00 93.00 308 LEU A O 1
ATOM 2433 N N . LEU A 1 309 ? -13.716 0.087 13.551 1.00 90.69 309 LEU A N 1
ATOM 2434 C CA . LEU A 1 309 ? -12.457 0.797 13.308 1.00 90.69 309 LEU A CA 1
ATOM 2435 C C . LEU A 1 309 ? -11.242 -0.103 13.545 1.00 90.69 309 LEU A C 1
ATOM 2437 O O . LEU A 1 309 ? -10.297 -0.079 12.764 1.00 90.69 309 LEU A O 1
ATOM 2441 N N . LEU A 1 310 ? -11.278 -0.931 14.592 1.00 92.88 310 LEU A N 1
ATOM 2442 C CA . LEU A 1 310 ? -10.223 -1.899 14.872 1.00 92.88 310 LEU A CA 1
ATOM 2443 C C . LEU A 1 310 ? -10.110 -2.948 13.759 1.00 92.88 310 LEU A C 1
ATOM 2445 O O . LEU A 1 310 ? -9.004 -3.283 13.345 1.00 92.88 310 LEU A O 1
ATOM 2449 N N . ALA A 1 311 ? -11.234 -3.465 13.256 1.00 93.50 311 ALA A N 1
ATOM 2450 C CA . ALA A 1 311 ? -11.238 -4.411 12.144 1.00 93.50 311 ALA A CA 1
ATOM 2451 C C . ALA A 1 311 ? -10.696 -3.780 10.849 1.00 93.50 311 ALA A C 1
ATOM 2453 O O . ALA A 1 311 ? -9.925 -4.422 10.138 1.00 93.50 311 ALA A O 1
ATOM 2454 N N . GLU A 1 312 ? -11.056 -2.528 10.556 1.00 89.31 312 GLU A N 1
ATOM 2455 C CA . GLU A 1 312 ? -10.508 -1.764 9.427 1.00 89.31 312 GLU A CA 1
ATOM 2456 C C . GLU A 1 312 ? -8.999 -1.540 9.580 1.00 89.31 312 GLU A C 1
ATOM 2458 O O . GLU A 1 312 ? -8.233 -1.834 8.663 1.00 89.31 312 GLU A O 1
ATOM 2463 N N . GLU A 1 313 ? -8.546 -1.117 10.760 1.00 88.06 313 GLU A N 1
ATOM 2464 C CA . GLU A 1 313 ? -7.125 -0.918 11.034 1.00 88.06 313 GLU A CA 1
ATOM 2465 C C . GLU A 1 313 ? -6.332 -2.228 10.922 1.00 88.06 313 GLU A C 1
ATOM 2467 O O . GLU A 1 313 ? -5.224 -2.238 10.391 1.00 88.06 313 GLU A O 1
ATOM 2472 N N . ILE A 1 314 ? -6.895 -3.355 11.360 1.00 90.12 314 ILE A N 1
ATOM 2473 C CA . ILE A 1 314 ? -6.294 -4.681 11.181 1.00 90.12 314 ILE A CA 1
ATOM 2474 C C . ILE A 1 314 ? -6.182 -5.050 9.700 1.00 90.12 314 ILE A C 1
ATOM 2476 O O . ILE A 1 314 ? -5.146 -5.580 9.290 1.00 90.12 314 ILE A O 1
ATOM 2480 N N . ARG A 1 315 ? -7.209 -4.756 8.895 1.00 87.12 315 ARG A N 1
ATOM 2481 C CA . ARG A 1 315 ? -7.177 -4.992 7.443 1.00 87.12 315 ARG A CA 1
ATOM 2482 C C . ARG A 1 315 ? -6.102 -4.163 6.748 1.00 87.12 315 ARG A C 1
ATOM 2484 O O . ARG A 1 315 ? -5.474 -4.660 5.817 1.00 87.12 315 ARG A O 1
ATOM 2491 N N . ASP A 1 316 ? -5.795 -2.972 7.266 1.00 79.12 316 ASP A N 1
ATOM 2492 C CA . ASP A 1 316 ? -4.652 -2.180 6.796 1.00 79.12 316 ASP A CA 1
ATOM 2493 C C . ASP A 1 316 ? -3.296 -2.857 7.074 1.00 79.12 316 ASP A C 1
ATOM 2495 O O . ASP A 1 316 ? -2.314 -2.587 6.374 1.00 79.12 316 ASP A O 1
ATOM 2499 N N . TYR A 1 317 ? -3.195 -3.698 8.111 1.00 79.12 317 TYR A N 1
ATOM 2500 C CA . TYR A 1 317 ? -1.991 -4.497 8.361 1.00 79.12 317 TYR A CA 1
ATOM 2501 C C . TYR A 1 317 ? -1.936 -5.719 7.449 1.00 79.12 317 TYR A C 1
ATOM 2503 O O . TYR A 1 317 ? -0.884 -5.996 6.874 1.00 79.12 317 TYR A O 1
ATOM 2511 N N . ARG A 1 318 ? -3.048 -6.451 7.335 1.00 79.62 318 ARG A N 1
ATOM 2512 C CA . ARG A 1 318 ? -3.168 -7.650 6.505 1.00 79.62 318 ARG A CA 1
ATOM 2513 C C . ARG A 1 318 ? -4.633 -7.931 6.180 1.00 79.62 318 ARG A C 1
ATOM 2515 O O . ARG A 1 318 ? -5.487 -7.873 7.058 1.00 79.62 318 ARG A O 1
ATOM 2522 N N . ASP A 1 319 ? -4.893 -8.316 4.936 1.00 80.94 319 ASP A N 1
ATOM 2523 C CA . ASP A 1 319 ? -6.240 -8.566 4.416 1.00 80.94 319 ASP A CA 1
ATOM 2524 C C . ASP A 1 319 ? -6.826 -9.900 4.922 1.00 80.94 319 ASP A C 1
ATOM 2526 O O . ASP A 1 319 ? -6.775 -10.937 4.258 1.00 80.94 319 ASP A O 1
ATOM 2530 N N . PHE A 1 320 ? -7.307 -9.909 6.167 1.00 86.19 320 PHE A N 1
ATOM 2531 C CA . PHE A 1 320 ? -8.013 -11.052 6.742 1.00 86.19 320 PHE A CA 1
ATOM 2532 C C . PHE A 1 320 ? -9.456 -11.097 6.239 1.00 86.19 320 PHE A C 1
ATOM 2534 O O . PHE A 1 320 ? -10.216 -10.143 6.424 1.00 86.19 320 PHE A O 1
ATOM 2541 N N . GLN A 1 321 ? -9.858 -12.248 5.688 1.00 88.19 321 GLN A N 1
ATOM 2542 C CA . GLN A 1 321 ? -11.225 -12.461 5.201 1.00 88.19 321 GLN A CA 1
ATOM 2543 C C . GLN A 1 321 ? -12.269 -12.338 6.311 1.00 88.19 321 GLN A C 1
ATOM 2545 O O . GLN A 1 321 ? -13.358 -11.822 6.084 1.00 88.19 321 GLN A O 1
ATOM 2550 N N . THR A 1 322 ? -11.960 -12.837 7.509 1.00 95.12 322 THR A N 1
ATOM 2551 C CA . THR A 1 322 ? -12.857 -12.761 8.662 1.00 95.12 322 THR A CA 1
ATOM 2552 C C . THR A 1 322 ? -12.085 -12.330 9.899 1.00 95.12 322 THR A C 1
ATOM 2554 O O . THR A 1 322 ? -11.035 -12.895 10.217 1.00 95.12 322 THR A O 1
ATOM 2557 N N . ILE A 1 323 ? -12.640 -11.361 10.628 1.00 97.00 323 ILE A N 1
ATOM 2558 C CA . ILE A 1 323 ? -12.096 -10.901 11.908 1.00 97.00 323 ILE A CA 1
ATOM 2559 C C . ILE A 1 323 ? -13.161 -11.081 12.989 1.00 97.00 323 ILE A C 1
ATOM 2561 O O . ILE A 1 323 ? -14.239 -10.494 12.933 1.00 97.00 323 ILE A O 1
ATOM 2565 N N . GLU A 1 324 ? -12.854 -11.894 13.994 1.00 97.62 324 GLU A N 1
ATOM 2566 C CA . GLU A 1 324 ? -13.666 -12.098 15.190 1.00 97.62 324 GLU A CA 1
ATOM 2567 C C . GLU A 1 324 ? -13.041 -11.356 16.378 1.00 97.62 324 GLU A C 1
ATOM 2569 O O . GLU A 1 324 ? -11.944 -11.676 16.846 1.00 97.62 324 GLU A O 1
ATOM 2574 N N . ILE A 1 325 ? -13.773 -10.372 16.894 1.00 97.38 325 ILE A N 1
ATOM 2575 C CA . ILE A 1 325 ? -13.355 -9.530 18.012 1.00 97.38 325 ILE A CA 1
ATOM 2576 C C . ILE A 1 325 ? -14.200 -9.887 19.231 1.00 97.38 325 ILE A C 1
ATOM 2578 O O . ILE A 1 325 ? -15.417 -9.679 19.257 1.00 97.38 325 ILE A O 1
ATOM 2582 N N . LYS A 1 326 ? -13.541 -10.417 20.262 1.00 97.50 326 LYS A N 1
ATOM 2583 C CA . LYS A 1 326 ? -14.116 -10.598 21.594 1.00 97.50 326 LYS A CA 1
ATOM 2584 C C . LYS A 1 326 ? -13.874 -9.331 22.409 1.00 97.50 326 LYS A C 1
ATOM 2586 O O . LYS A 1 326 ? -12.778 -9.112 22.915 1.00 97.50 326 LYS A O 1
ATOM 2591 N N . MET A 1 327 ? -14.898 -8.506 22.557 1.00 96.31 327 MET A N 1
ATOM 2592 C CA . MET A 1 327 ? -14.816 -7.275 23.331 1.00 96.31 327 MET A CA 1
ATOM 2593 C C . MET A 1 327 ? -15.153 -7.505 24.803 1.00 96.31 327 MET A C 1
ATOM 2595 O O . MET A 1 327 ? -16.253 -7.953 25.126 1.00 96.31 327 MET A O 1
ATOM 2599 N N . THR A 1 328 ? -14.242 -7.139 25.697 1.00 96.88 328 THR A N 1
ATOM 2600 C CA . THR A 1 328 ? -14.485 -6.999 27.135 1.00 96.88 328 THR A CA 1
ATOM 2601 C C . THR A 1 328 ? -14.947 -5.566 27.408 1.00 96.88 328 THR A C 1
ATOM 2603 O O . THR A 1 328 ? -14.246 -4.613 27.075 1.00 96.88 328 THR A O 1
ATOM 2606 N N . THR A 1 329 ? -16.124 -5.401 28.011 1.00 95.56 329 THR A N 1
ATOM 2607 C CA . THR A 1 329 ? -16.741 -4.096 28.304 1.00 95.56 329 THR A CA 1
ATOM 2608 C C . THR A 1 329 ? -17.143 -4.010 29.781 1.00 95.56 329 THR A C 1
ATOM 2610 O O . THR A 1 329 ? -17.258 -5.049 30.441 1.00 95.56 329 THR A O 1
ATOM 2613 N N . PRO A 1 330 ? -17.451 -2.814 30.319 1.00 93.75 330 PRO A N 1
ATOM 2614 C CA . PRO A 1 330 ? -17.971 -2.678 31.682 1.00 93.75 330 PRO A CA 1
ATOM 2615 C C . PRO A 1 330 ? -19.283 -3.443 31.935 1.00 93.75 330 PRO A C 1
ATOM 2617 O O . PRO A 1 330 ? -19.573 -3.787 33.077 1.00 93.75 330 PRO A O 1
ATOM 2620 N N . ASN A 1 331 ? -20.064 -3.718 30.882 1.00 93.44 331 ASN A N 1
ATOM 2621 C CA . ASN A 1 331 ? -21.367 -4.386 30.967 1.00 93.44 331 ASN A CA 1
ATOM 2622 C C . ASN A 1 331 ? -21.298 -5.896 30.665 1.00 93.44 331 ASN A C 1
ATOM 2624 O O . ASN A 1 331 ? -22.325 -6.570 30.699 1.00 93.44 331 ASN A O 1
ATOM 2628 N N . GLY A 1 332 ? -20.115 -6.436 30.352 1.00 94.69 332 GLY A N 1
ATOM 2629 C CA . GLY A 1 332 ? -19.926 -7.845 29.999 1.00 94.69 332 GLY A CA 1
ATOM 2630 C C . GLY A 1 332 ? -19.081 -8.047 28.743 1.00 94.69 332 GLY A C 1
ATOM 2631 O O . GLY A 1 332 ? -18.314 -7.172 28.343 1.00 94.69 332 GLY A O 1
ATOM 2632 N N . VAL A 1 333 ? -19.208 -9.222 28.126 1.00 95.75 333 VAL A N 1
ATOM 2633 C CA . VAL A 1 333 ? -18.433 -9.613 26.941 1.00 95.75 333 VAL A CA 1
ATOM 2634 C C . VAL A 1 333 ? -19.333 -9.620 25.710 1.00 95.75 333 VAL A C 1
ATOM 2636 O O . VAL A 1 333 ? -20.427 -10.180 25.751 1.00 95.75 333 VAL A O 1
ATOM 2639 N N . ILE A 1 334 ? -18.860 -9.035 24.611 1.00 94.62 334 ILE A N 1
ATOM 2640 C CA . ILE A 1 334 ? -19.565 -8.967 23.326 1.00 94.62 334 ILE A CA 1
ATOM 2641 C C . ILE A 1 334 ? -18.691 -9.611 22.250 1.00 94.62 334 ILE A C 1
ATOM 2643 O O . ILE A 1 334 ? -17.474 -9.452 22.255 1.00 94.62 334 ILE A O 1
ATOM 2647 N N . PHE A 1 335 ? -19.306 -10.328 21.312 1.00 95.06 335 PHE A N 1
ATOM 2648 C CA . PHE A 1 335 ? -18.620 -10.876 20.144 1.00 95.06 335 PHE A CA 1
ATOM 2649 C C . PHE A 1 335 ? -19.079 -10.144 18.887 1.00 95.06 335 PHE A C 1
ATOM 2651 O O . PHE A 1 335 ? -20.280 -9.961 18.668 1.00 95.06 335 PHE A O 1
ATOM 2658 N N . ARG A 1 336 ? -18.121 -9.726 18.063 1.00 94.06 336 ARG A N 1
ATOM 2659 C CA . ARG A 1 336 ? -18.367 -9.130 16.748 1.00 94.06 336 ARG A CA 1
ATOM 2660 C C . ARG A 1 336 ? -17.565 -9.880 15.698 1.00 94.06 336 ARG A C 1
ATOM 2662 O O . ARG A 1 336 ? -16.437 -10.287 15.960 1.00 94.06 336 ARG A O 1
ATOM 2669 N N . ARG A 1 337 ? -18.168 -10.067 14.530 1.00 94.94 337 ARG A N 1
ATOM 2670 C CA . ARG A 1 337 ? -17.557 -10.711 13.372 1.00 94.94 337 ARG A CA 1
ATOM 2671 C C . ARG A 1 337 ? -17.679 -9.759 12.191 1.00 94.94 337 ARG A C 1
ATOM 2673 O O . ARG A 1 337 ? -18.777 -9.255 11.955 1.00 94.94 337 ARG A O 1
ATOM 2680 N N . PHE A 1 338 ? -16.564 -9.520 11.514 1.00 94.25 338 PHE A N 1
ATOM 2681 C CA . PHE A 1 338 ? -16.435 -8.601 10.388 1.00 94.25 338 PHE A CA 1
ATOM 2682 C C . PHE A 1 338 ? -15.902 -9.301 9.156 1.00 94.25 338 PHE A C 1
ATOM 2684 O O . PHE A 1 338 ? -15.154 -10.298 9.313 1.00 94.25 338 PHE A O 1
#

Foldseek 3Di:
DFKWKWFAAAQDPVLLQVQLVVQCVQVVHDSVVSNVVNVVPRDTSDTRDDPVVRVVVCVVVVVSRTDMDMDDDDPDPDDDDDDDDDDDDDDDDDDDDDDDDDDDDDDDDDDDDDDDDDDDDDDDDDDDPDPDPVVVVVVVVVVVVVVVPPPDPCPPPPPVVLVVVLVVCVPDDDLVVNLVSLVVVCVVPVPPLLSLLVNLVSLLVVLVPDPPLVSSLVSLVSSCVSAVLEPSSLVSNLVSCVVVVNNVVSVVSVVSCCVQHNQDQVNQCVLCVPPPQWDDTWHDDPLEIETEGEDADPDPVVVVVVVVVVVVVVVSSPNRPKYWYFYQYPVGTDIDID

Nearest PDB structures (foldseek):
  1ctf-assembly1_A-2  TM=8.761E-01  e=1.430E-03  Escherichia coli
  5kcs-assembly1_1L  TM=8.532E-01  e=1.145E-03  Escherichia coli K-12
  8dth-assembly1_A  TM=6.629E-01  e=5.122E-03  Arabidopsis thaliana
  6hft-assembly1_A  TM=4.587E-01  e=2.167E-02  Saccharomyces cerevisiae
  7xn7-assembly1_q  TM=5.056E-01  e=2.490E-01  Komagataella phaffii

pLDDT: mean 81.19, std 20.0, range [32.22, 98.38]